Protein AF-A0A1M3E500-F1 (afdb_monomer_lite)

Foldseek 3Di:
DLVVQLVVVLVPDDPDPVRDDPVVDPVNVVSSVVSVVVVVVVVVVVVCVLLVALPDPSHDLVSLQVLCVVLVHDNPVVDDSVLSNVLSVLSVPDDPPPDPPPDQVSLVVNCVSNPFQKHKFAPPPCPPPCVDFDWDQDPVRDTDTDDDPVLPVQWDWDDDPNWIWIDRNQDWTWGWDQDPNDIDIDTPDDDDPCSSCVVVLPDPDDPPDDDDPDDDDPDDDDDAFDDDPPDPDDPPDRDGTDQQAKAQADLDSVVSSPDDCDDCLSNQEMEMAHPDPPHAGEDALVCSSVSSVSCNSSGDNSHMYRHSYDHD

Radius of gyration: 32.82 Å; chains: 1; bounding box: 86×45×105 Å

Secondary structure (DSSP, 8-state):
-HHHHHHHHHHHS-SSGGG---TTSHHHHHHHHHHHHHHHHHHHHHHHHHHH-TTSTT--HHHHHHHHHHTT----TTS-HHHHHHHHHHHHTS-SSS-S---HHHHHHHHHHTT---EEEE-----------EEEE-TT--EEEES-HHHHTTEEEEEETTEEEEEESSSPEEEEEEETTEEEEEE-----HHHHSTTTTS----TT----SS----S----S----TT----TT---------EESS-SSHHHHTT----GGGGGGEEEEESSSTTPPEEE-GGGHHHHHHHHHHHS-TT-EEEE-EEE-

Sequence (312 aa):
MLSIIRKLTKQLLPKGRAFWQPEGGVLDRLNKALSLSEERALKGALSTFDSAFPDNANFTTEDADMWEKRLGMINGAGVALVNRMAAIRLKYNYPVTDAPRQYYKSLEQQLRAVGFNVRVYPNKFDVPVVTSIEFSFNDDMELVITGDEEEMAFYEFSMDGGDIVVKYLPGAKLKFVIENGSVFAYSLGTKTPNEWLAPINTTMHSPTTRHSNVLQHSTFQYLGAYHSLTLRHRPLLRHGARFNNYVANHIERSRDGDLAINGDMWKSTFYIAGDHMPEFAIIPQQREAEFRQMILRLKPVNTIGILFVNYQ

pLDDT: mean 74.58, std 20.34, range [33.31, 97.06]

Structure (mmCIF, N/CA/C/O backbone):
data_AF-A0A1M3E500-F1
#
_entry.id   AF-A0A1M3E500-F1
#
loop_
_atom_site.group_PDB
_atom_site.id
_atom_site.type_symbol
_atom_site.label_atom_id
_atom_site.label_alt_id
_atom_site.label_comp_id
_atom_site.label_asym_id
_atom_site.label_entity_id
_atom_site.label_seq_id
_atom_site.pdbx_PDB_ins_code
_atom_site.Cartn_x
_atom_site.Cartn_y
_atom_site.Cartn_z
_atom_site.occupancy
_atom_site.B_iso_or_equiv
_atom_site.auth_seq_id
_atom_site.auth_comp_id
_atom_site.auth_asym_id
_atom_site.auth_atom_id
_atom_site.pdbx_PDB_model_num
ATOM 1 N N . MET A 1 1 ? -22.121 -9.565 29.418 1.00 89.62 1 MET A N 1
ATOM 2 C CA . MET A 1 1 ? -20.975 -8.861 30.033 1.00 89.62 1 MET A CA 1
ATOM 3 C C . MET A 1 1 ? -21.378 -8.212 31.356 1.00 89.62 1 MET A C 1
ATOM 5 O O . MET A 1 1 ? -20.776 -8.546 32.367 1.00 89.62 1 MET A O 1
ATOM 9 N N . LEU A 1 2 ? -22.469 -7.433 31.400 1.00 92.50 2 LEU A N 1
ATOM 10 C CA . LEU A 1 2 ? -23.052 -6.891 32.642 1.00 92.50 2 LEU A CA 1
ATOM 11 C C . LEU A 1 2 ? -23.192 -7.894 33.808 1.00 92.50 2 LEU A C 1
ATOM 13 O O . LEU A 1 2 ? -22.881 -7.567 34.951 1.00 92.50 2 LEU A O 1
ATOM 17 N N . SER A 1 3 ? -23.655 -9.121 33.541 1.00 93.62 3 SER A N 1
ATOM 18 C CA . SER A 1 3 ? -23.809 -10.169 34.565 1.00 93.62 3 SER A CA 1
ATOM 19 C C . SER A 1 3 ? -22.479 -10.600 35.192 1.00 93.62 3 SER A C 1
ATOM 21 O O . SER A 1 3 ? -22.435 -10.886 36.386 1.00 93.62 3 SER A O 1
ATOM 23 N N . ILE A 1 4 ? -21.397 -10.606 34.407 1.00 95.25 4 ILE A N 1
ATOM 24 C CA . ILE A 1 4 ? -20.043 -10.942 34.863 1.00 95.25 4 ILE A CA 1
ATOM 25 C C . ILE A 1 4 ? -19.508 -9.819 35.748 1.00 95.25 4 ILE A C 1
ATOM 27 O O . ILE A 1 4 ? -19.064 -10.101 36.856 1.00 95.25 4 ILE A O 1
ATOM 31 N N . ILE A 1 5 ? -19.633 -8.560 35.306 1.00 94.06 5 ILE A N 1
ATOM 32 C CA . ILE A 1 5 ? -19.227 -7.381 36.088 1.00 94.06 5 ILE A CA 1
ATOM 33 C C . ILE A 1 5 ? -19.947 -7.389 37.437 1.00 94.06 5 ILE A C 1
ATOM 35 O O . ILE A 1 5 ? -19.297 -7.411 38.475 1.00 94.06 5 ILE A O 1
ATOM 39 N N . ARG A 1 6 ? -21.282 -7.524 37.445 1.00 94.69 6 ARG A N 1
ATOM 40 C CA . ARG A 1 6 ? -22.059 -7.596 38.696 1.00 94.69 6 ARG A CA 1
ATOM 41 C C . ARG A 1 6 ? -21.614 -8.743 39.604 1.00 94.69 6 ARG A C 1
ATOM 43 O O . ARG A 1 6 ? -21.580 -8.570 40.821 1.00 94.69 6 ARG A O 1
ATOM 50 N N . LYS A 1 7 ? -21.299 -9.915 39.040 1.00 95.25 7 LYS A N 1
ATOM 51 C CA . LYS A 1 7 ? -20.819 -11.071 39.811 1.00 95.25 7 LYS A CA 1
ATOM 52 C C . LYS A 1 7 ? -19.460 -10.781 40.450 1.00 95.25 7 LYS A C 1
ATOM 54 O O . LYS A 1 7 ? -19.303 -11.049 41.637 1.00 95.25 7 LYS A O 1
ATOM 59 N N . LEU A 1 8 ? -18.524 -10.199 39.702 1.00 95.25 8 LEU A N 1
ATOM 60 C CA . LEU A 1 8 ? -17.204 -9.808 40.202 1.00 95.25 8 LEU A CA 1
ATOM 61 C C . LEU A 1 8 ? -17.310 -8.717 41.272 1.00 95.25 8 LEU A C 1
ATOM 63 O O . LEU A 1 8 ? -16.742 -8.874 42.347 1.00 95.25 8 LEU A O 1
ATOM 67 N N . THR A 1 9 ? -18.112 -7.670 41.050 1.00 94.44 9 THR A N 1
ATOM 68 C CA . THR A 1 9 ? -18.349 -6.621 42.054 1.00 94.44 9 THR A CA 1
ATOM 69 C C . THR A 1 9 ? -18.888 -7.216 43.356 1.00 94.44 9 THR A C 1
ATOM 71 O O . THR A 1 9 ? -18.408 -6.874 44.431 1.00 94.44 9 THR A O 1
ATOM 74 N N . LYS A 1 10 ? -19.840 -8.160 43.284 1.00 92.19 10 LYS A N 1
ATOM 75 C CA . LYS A 1 10 ? -20.356 -8.863 44.473 1.00 92.19 10 LYS A CA 1
ATOM 76 C C . LYS A 1 10 ? -19.302 -9.737 45.158 1.00 92.19 10 LYS A C 1
ATOM 78 O O . LYS A 1 10 ? -19.339 -9.861 46.376 1.00 92.19 10 LYS A O 1
ATOM 83 N N . GLN A 1 11 ? -18.386 -10.345 44.404 1.00 94.56 11 GLN A N 1
ATOM 84 C CA . GLN A 1 11 ? -17.292 -11.155 44.956 1.00 94.56 11 GLN A CA 1
ATOM 85 C C . GLN A 1 11 ? -16.214 -10.311 45.648 1.00 94.56 11 GLN A C 1
ATOM 87 O O . GLN A 1 11 ? -15.600 -10.791 46.597 1.00 94.56 11 GLN A O 1
ATOM 92 N N . LEU A 1 12 ? -15.993 -9.079 45.183 1.00 94.75 12 LEU A N 1
ATOM 93 C CA . LEU A 1 12 ? -14.994 -8.156 45.729 1.00 94.75 12 LEU A CA 1
ATOM 94 C C . LEU A 1 12 ? -15.484 -7.396 46.969 1.00 94.75 12 LEU A C 1
ATOM 96 O O . LEU A 1 12 ? -14.669 -6.860 47.720 1.00 94.75 12 LEU A O 1
ATOM 100 N N . LEU A 1 13 ? -16.798 -7.343 47.206 1.00 94.06 13 LEU A N 1
ATOM 101 C CA . LEU A 1 13 ? -17.344 -6.721 48.408 1.00 94.06 13 LEU A CA 1
ATOM 102 C C . LEU A 1 13 ? -17.075 -7.580 49.660 1.00 94.06 13 LEU A C 1
ATOM 104 O O . LEU A 1 13 ? -17.242 -8.803 49.623 1.00 94.06 13 LEU A O 1
ATOM 108 N N . PRO A 1 14 ? -16.719 -6.965 50.804 1.00 95.31 14 PRO A N 1
ATOM 109 C CA . PRO A 1 14 ? -16.581 -7.688 52.064 1.00 95.31 14 PRO A CA 1
ATOM 110 C C . PRO A 1 14 ? -17.899 -8.348 52.496 1.00 95.31 14 PRO A C 1
ATOM 112 O O . PRO A 1 14 ? -18.982 -7.831 52.244 1.00 95.31 14 PRO A O 1
ATOM 115 N N . LYS A 1 15 ? -17.832 -9.456 53.242 1.00 91.81 15 LYS A N 1
ATOM 116 C CA . LYS A 1 15 ? -19.023 -10.200 53.712 1.00 91.81 15 LYS A CA 1
ATOM 117 C C . LYS A 1 15 ? -19.670 -9.636 54.994 1.00 91.81 15 LYS A C 1
ATOM 119 O O . LYS A 1 15 ? -20.408 -10.340 55.676 1.00 91.81 15 LYS A O 1
ATOM 124 N N . GLY A 1 16 ? -19.377 -8.387 55.360 1.00 93.31 16 GLY A N 1
ATOM 125 C CA . GLY A 1 16 ? -19.882 -7.757 56.588 1.00 93.31 16 GLY A CA 1
ATOM 126 C C . GLY A 1 16 ? -21.311 -7.215 56.460 1.00 93.31 16 GLY A C 1
ATOM 127 O O . GLY A 1 16 ? -21.772 -6.919 55.362 1.00 93.31 16 GLY A O 1
ATOM 128 N N . ARG A 1 17 ? -21.999 -6.998 57.594 1.00 88.44 17 ARG A N 1
ATOM 129 C CA . ARG A 1 17 ? -23.375 -6.449 57.638 1.00 88.44 17 ARG A CA 1
ATOM 130 C C . ARG A 1 17 ? -23.515 -5.111 56.899 1.00 88.44 17 ARG A C 1
ATOM 132 O O . ARG A 1 17 ? -24.534 -4.879 56.262 1.00 88.44 17 ARG A O 1
ATOM 139 N N . ALA A 1 18 ? -22.483 -4.266 56.946 1.00 88.56 18 ALA A N 1
ATOM 140 C CA . ALA A 1 18 ? -22.437 -2.982 56.239 1.00 88.56 18 ALA A CA 1
ATOM 141 C C . ALA A 1 18 ? -22.426 -3.116 54.702 1.00 88.56 18 ALA A C 1
ATOM 143 O O . ALA A 1 18 ? -22.774 -2.174 54.000 1.00 88.56 18 ALA A O 1
ATOM 144 N N . PHE A 1 19 ? -22.058 -4.289 54.186 1.00 92.50 19 PHE A N 1
ATOM 145 C CA . PHE A 1 19 ? -21.986 -4.604 52.758 1.00 92.50 19 PHE A CA 1
ATOM 146 C C . PHE A 1 19 ? -23.047 -5.633 52.348 1.00 92.50 19 PHE A C 1
ATOM 148 O O . PHE A 1 19 ? -23.017 -6.157 51.234 1.00 92.50 19 PHE A O 1
ATOM 155 N N . TRP A 1 20 ? -23.997 -5.935 53.242 1.00 92.31 20 TRP A N 1
ATOM 156 C CA . TRP A 1 20 ? -25.118 -6.799 52.913 1.00 92.31 20 TRP A CA 1
ATOM 157 C C . TRP A 1 20 ? -26.002 -6.115 51.874 1.00 92.31 20 TRP A C 1
ATOM 159 O O . TRP A 1 20 ? -26.443 -4.978 52.040 1.00 92.31 20 TRP A O 1
ATOM 169 N N . GLN A 1 21 ? -26.241 -6.823 50.778 1.00 93.81 21 GLN A N 1
ATOM 170 C CA . GLN A 1 21 ? -26.812 -6.249 49.574 1.00 93.81 21 GLN A CA 1
ATOM 171 C C . GLN A 1 21 ? -28.042 -7.064 49.155 1.00 93.81 21 GLN A C 1
ATOM 173 O O . GLN A 1 21 ? -27.938 -7.918 48.270 1.00 93.81 21 GLN A O 1
ATOM 178 N N . PRO A 1 22 ? -29.200 -6.862 49.816 1.00 94.06 22 PRO A N 1
ATOM 179 C CA . PRO A 1 22 ? -30.425 -7.548 49.434 1.00 94.06 22 PRO A CA 1
ATOM 180 C C . PRO A 1 22 ? -30.796 -7.179 47.996 1.00 94.06 22 PRO A C 1
ATOM 182 O O . PRO A 1 22 ? -30.606 -6.037 47.563 1.00 94.06 22 PRO A O 1
ATOM 185 N N . GLU A 1 23 ? -31.311 -8.151 47.249 1.00 95.00 23 GLU A N 1
ATOM 186 C CA . GLU A 1 23 ? -31.712 -7.950 45.859 1.00 95.00 23 GLU A CA 1
ATOM 187 C C . GLU A 1 23 ? -32.798 -6.866 45.767 1.00 95.00 23 GLU A C 1
ATOM 189 O O . GLU A 1 23 ? -33.756 -6.862 46.537 1.00 95.00 23 GLU A O 1
ATOM 194 N N . GLY A 1 24 ? -32.603 -5.878 44.888 1.00 95.31 24 GLY A N 1
ATOM 195 C CA . GLY A 1 24 ? -33.485 -4.706 44.793 1.00 95.31 24 GLY A CA 1
ATOM 196 C C . GLY A 1 24 ? -33.270 -3.621 45.864 1.00 95.31 24 GLY A C 1
ATOM 197 O O . GLY A 1 24 ? -33.838 -2.528 45.757 1.00 95.31 24 GLY A O 1
ATOM 198 N N . GLY A 1 25 ? -32.408 -3.857 46.860 1.00 95.88 25 GLY A N 1
ATOM 199 C CA . GLY A 1 25 ? -32.017 -2.862 47.861 1.00 95.88 25 GLY A CA 1
ATOM 200 C C . GLY A 1 25 ? -31.325 -1.633 47.257 1.00 95.88 25 GLY A C 1
ATOM 201 O O . GLY A 1 25 ? -30.913 -1.631 46.096 1.00 95.88 25 GLY A O 1
ATOM 202 N N . VAL A 1 26 ? -31.177 -0.557 48.041 1.00 95.62 26 VAL A N 1
ATOM 203 C CA . VAL A 1 26 ? -30.524 0.692 47.583 1.00 95.62 26 VAL A CA 1
ATOM 204 C C . VAL A 1 26 ? -29.103 0.422 47.087 1.00 95.62 26 VAL A C 1
ATOM 206 O O . VAL A 1 26 ? -28.737 0.852 45.995 1.00 95.62 26 VAL A O 1
ATOM 209 N N . LEU A 1 27 ? -28.331 -0.359 47.846 1.00 92.94 27 LEU A N 1
ATOM 210 C CA . LEU A 1 27 ? -26.962 -0.698 47.482 1.00 92.94 27 LEU A CA 1
ATOM 211 C C . LEU A 1 27 ? -26.908 -1.602 46.231 1.00 92.94 27 LEU A C 1
ATOM 213 O O . LEU A 1 27 ? -26.033 -1.396 45.397 1.00 92.94 27 LEU A O 1
ATOM 217 N N . ASP A 1 28 ? -27.822 -2.572 46.044 1.00 94.56 28 ASP A N 1
ATOM 218 C CA . ASP A 1 28 ? -27.884 -3.397 44.808 1.00 94.56 28 ASP A CA 1
ATOM 219 C C . ASP A 1 28 ? -28.233 -2.543 43.583 1.00 94.56 28 ASP A C 1
ATOM 221 O O . ASP A 1 28 ? -27.625 -2.702 42.525 1.00 94.56 28 ASP A O 1
ATOM 225 N N . ARG A 1 29 ? -29.159 -1.584 43.732 1.00 96.25 29 ARG A N 1
ATOM 226 C CA . ARG A 1 29 ? -29.503 -0.621 42.675 1.00 96.25 29 ARG A CA 1
ATOM 227 C C . ARG A 1 29 ? -28.322 0.278 42.309 1.00 96.25 29 ARG A C 1
ATOM 229 O O . ARG A 1 29 ? -28.081 0.468 41.117 1.00 96.25 29 ARG A O 1
ATOM 236 N N . LEU A 1 30 ? -27.565 0.768 43.295 1.00 94.88 30 LEU A N 1
ATOM 237 C CA . LEU A 1 30 ? -26.341 1.540 43.060 1.00 94.88 30 LEU A CA 1
ATOM 238 C C . LEU A 1 30 ? -25.305 0.714 42.289 1.00 94.88 30 LEU A C 1
ATOM 240 O O . LEU A 1 30 ? -24.855 1.147 41.232 1.00 94.88 30 LEU A O 1
ATOM 244 N N . ASN A 1 31 ? -24.990 -0.501 42.746 1.00 94.94 31 ASN A N 1
ATOM 245 C CA . ASN A 1 31 ? -24.044 -1.364 42.033 1.00 94.94 31 ASN A CA 1
ATOM 246 C C . ASN A 1 31 ? -24.536 -1.721 40.631 1.00 94.94 31 ASN A C 1
ATOM 248 O O . ASN A 1 31 ? -23.741 -1.752 39.701 1.00 94.94 31 ASN A O 1
ATOM 252 N N . LYS A 1 32 ? -25.841 -1.944 40.441 1.00 95.75 32 LYS A N 1
ATOM 253 C CA . LYS A 1 32 ? -26.412 -2.174 39.109 1.00 95.75 32 LYS A CA 1
ATOM 254 C C . LYS A 1 32 ? -26.194 -0.969 38.186 1.00 95.75 32 LYS A C 1
ATOM 256 O O . LYS A 1 32 ? -25.858 -1.171 37.022 1.00 95.75 32 LYS A O 1
ATOM 261 N N . ALA A 1 33 ? -26.378 0.253 38.685 1.00 97.06 33 ALA A N 1
ATOM 262 C CA . ALA A 1 33 ? -26.132 1.473 37.918 1.00 97.06 33 ALA A CA 1
ATOM 263 C C . ALA A 1 33 ? -24.640 1.657 37.592 1.00 97.06 33 ALA A C 1
ATOM 265 O O . ALA A 1 33 ? -24.304 1.952 36.446 1.00 97.06 33 ALA A O 1
ATOM 266 N N . LEU A 1 34 ? -23.751 1.408 38.561 1.00 95.94 34 LEU A N 1
ATOM 267 C CA . LEU A 1 34 ? -22.299 1.455 38.359 1.00 95.94 34 LEU A CA 1
ATOM 268 C C . LEU A 1 34 ? -21.840 0.415 37.332 1.00 95.94 34 LEU A C 1
ATOM 270 O O . LEU A 1 34 ? -21.194 0.784 36.358 1.00 95.94 34 LEU A O 1
ATOM 274 N N . SER A 1 35 ? -22.270 -0.845 37.454 1.00 95.94 35 SER A N 1
ATOM 275 C CA . SER A 1 35 ? -21.937 -1.891 36.479 1.00 95.94 35 SER A CA 1
ATOM 276 C C . SER A 1 35 ? -22.454 -1.577 35.071 1.00 95.94 35 SER A C 1
ATOM 278 O O . SER A 1 35 ? -21.817 -1.946 34.088 1.00 95.94 35 SER A O 1
ATOM 280 N N . LEU A 1 36 ? -23.602 -0.899 34.943 1.00 95.81 36 LEU A N 1
ATOM 281 C CA . LEU A 1 36 ? -24.106 -0.441 33.644 1.00 95.81 36 LEU A CA 1
ATOM 282 C C . LEU A 1 36 ? -23.225 0.672 33.058 1.00 95.81 36 LEU A C 1
ATOM 284 O O . LEU A 1 36 ? -22.967 0.679 31.856 1.00 95.81 36 LEU A O 1
ATOM 288 N N . SER A 1 37 ? -22.771 1.607 33.896 1.00 96.75 37 SER A N 1
ATOM 289 C CA . SER A 1 37 ? -21.830 2.658 33.497 1.00 96.75 37 SER A CA 1
ATOM 290 C C . SER A 1 37 ? -20.492 2.065 33.044 1.00 96.75 37 SER A C 1
ATOM 292 O O . SER A 1 37 ? -19.997 2.411 31.974 1.00 96.75 37 SER A O 1
ATOM 294 N N . GLU A 1 38 ? -19.953 1.106 33.799 1.00 95.88 38 GLU A N 1
ATOM 295 C CA . GLU A 1 38 ? -18.727 0.375 33.460 1.00 95.88 38 GLU A CA 1
ATOM 296 C C . GLU A 1 38 ? -18.870 -0.412 32.155 1.00 95.88 38 GLU A C 1
ATOM 298 O O . GLU A 1 38 ? -17.980 -0.363 31.314 1.00 95.88 38 GLU A O 1
ATOM 303 N N . GLU A 1 39 ? -20.003 -1.088 31.929 1.00 95.62 39 GLU A N 1
ATOM 304 C CA . GLU A 1 39 ? -20.247 -1.789 30.665 1.00 95.62 39 GLU A CA 1
ATOM 305 C C . GLU A 1 39 ? -20.260 -0.820 29.473 1.00 95.62 39 GLU A C 1
ATOM 307 O O . GLU A 1 39 ? -19.724 -1.145 28.414 1.00 95.62 39 GLU A O 1
ATOM 312 N N . ARG A 1 40 ? -20.844 0.376 29.628 1.00 95.06 40 ARG A N 1
ATOM 313 C CA . ARG A 1 40 ? -20.822 1.410 28.580 1.00 95.06 40 ARG A CA 1
ATOM 314 C C . ARG A 1 40 ? -19.406 1.916 28.324 1.00 95.06 40 ARG A C 1
ATOM 316 O O . ARG A 1 40 ? -19.013 2.005 27.165 1.00 95.06 40 ARG A O 1
ATOM 323 N N . ALA A 1 41 ? -18.649 2.207 29.382 1.00 94.94 41 ALA A N 1
ATOM 324 C CA . ALA A 1 41 ? -17.261 2.647 29.271 1.00 94.94 41 ALA A CA 1
ATOM 325 C C . ALA A 1 41 ? -16.392 1.583 28.584 1.00 94.94 41 ALA A C 1
ATOM 327 O O . ALA A 1 41 ? -15.662 1.896 27.648 1.00 94.94 41 ALA A O 1
ATOM 328 N N . LEU A 1 42 ? -16.541 0.315 28.977 1.00 93.56 42 LEU A N 1
ATOM 329 C CA . LEU A 1 42 ? -15.833 -0.810 28.373 1.00 93.56 42 LEU A CA 1
ATOM 330 C C . LEU A 1 42 ? -16.202 -0.989 26.897 1.00 93.56 42 LEU A C 1
ATOM 332 O O . LEU A 1 42 ? -15.312 -1.154 26.074 1.00 93.56 42 LEU A O 1
ATOM 336 N N . LYS A 1 43 ? -17.490 -0.918 26.539 1.00 92.12 43 LYS A N 1
ATOM 337 C CA . LYS A 1 43 ? -17.927 -0.985 25.133 1.00 92.12 43 LYS A CA 1
ATOM 338 C C . LYS A 1 43 ? -17.371 0.171 24.301 1.00 92.12 43 LYS A C 1
ATOM 340 O O . LYS A 1 43 ? -16.955 -0.055 23.172 1.00 92.12 43 LYS A O 1
ATOM 345 N N . GLY A 1 44 ? -17.333 1.383 24.855 1.00 93.25 44 GLY A N 1
ATOM 346 C CA . GLY A 1 44 ? -16.725 2.538 24.189 1.00 93.25 44 GLY A CA 1
ATOM 347 C C . GLY A 1 44 ? -15.217 2.369 23.989 1.00 93.25 44 GLY A C 1
ATOM 348 O O . GLY A 1 44 ? -14.706 2.637 22.903 1.00 93.25 44 GLY A O 1
ATOM 349 N N . ALA A 1 45 ? -14.515 1.858 25.004 1.00 93.00 45 ALA A N 1
ATOM 350 C CA . ALA A 1 45 ? -13.094 1.546 24.907 1.00 93.00 45 ALA A CA 1
ATOM 351 C C . ALA A 1 45 ? -12.835 0.453 23.861 1.00 93.00 45 ALA A C 1
ATOM 353 O O . ALA A 1 45 ? -11.983 0.643 23.002 1.00 93.00 45 ALA A O 1
ATOM 354 N N . LEU A 1 46 ? -13.604 -0.642 23.879 1.00 91.19 46 LEU A N 1
ATOM 355 C CA . LEU A 1 46 ? -13.495 -1.723 22.895 1.00 91.19 46 LEU A CA 1
ATOM 356 C C . LEU A 1 46 ? -13.751 -1.218 21.475 1.00 91.19 46 LEU A C 1
ATOM 358 O O . LEU A 1 46 ? -12.937 -1.471 20.607 1.00 91.19 46 LEU A O 1
ATOM 362 N N . SER A 1 47 ? -14.797 -0.419 21.249 1.00 89.88 47 SER A N 1
ATOM 363 C CA . SER A 1 47 ? -15.058 0.182 19.933 1.00 89.88 47 SER A CA 1
ATOM 364 C C . SER A 1 47 ? -13.921 1.098 19.464 1.00 89.88 47 SER A C 1
ATOM 366 O O . SER A 1 47 ? -13.598 1.130 18.278 1.00 89.88 47 SER A O 1
ATOM 368 N N . THR A 1 48 ? -13.288 1.824 20.390 1.00 91.12 48 THR A N 1
ATOM 369 C CA . THR A 1 48 ? -12.102 2.634 20.082 1.00 91.12 48 THR A CA 1
ATOM 370 C C . THR A 1 48 ? -10.908 1.747 19.728 1.00 91.12 48 THR A C 1
ATOM 372 O O . THR A 1 48 ? -10.202 2.045 18.774 1.00 91.12 48 THR A O 1
ATOM 375 N N . PHE A 1 49 ? -10.678 0.652 20.459 1.00 91.44 49 PHE A N 1
ATOM 376 C CA . PHE A 1 49 ? -9.603 -0.296 20.152 1.00 91.44 49 PHE A CA 1
ATOM 377 C C . PHE A 1 49 ? -9.834 -1.021 18.822 1.00 91.44 49 PHE A C 1
ATOM 379 O O . PHE A 1 49 ? -8.914 -1.105 18.014 1.00 91.44 49 PHE A O 1
ATOM 386 N N . ASP A 1 50 ? -11.062 -1.471 18.574 1.00 92.75 50 ASP A N 1
ATOM 387 C CA . ASP A 1 50 ? -11.442 -2.210 17.373 1.00 92.75 50 ASP A CA 1
ATOM 388 C C . ASP A 1 50 ? -11.273 -1.349 16.109 1.00 92.75 50 ASP A C 1
ATOM 390 O O . ASP A 1 50 ? -10.790 -1.841 15.093 1.00 92.75 50 ASP A O 1
ATOM 394 N N . SER A 1 51 ? -11.570 -0.047 16.189 1.00 92.12 51 SER A N 1
ATOM 395 C CA . SER A 1 51 ? -11.349 0.916 15.094 1.00 92.12 51 SER A CA 1
ATOM 396 C C . SER A 1 51 ? -9.905 1.436 15.001 1.00 92.12 51 SER A C 1
ATOM 398 O O . SER A 1 51 ? -9.477 1.940 13.954 1.00 92.12 51 SER A O 1
ATOM 400 N N . ALA A 1 52 ? -9.121 1.329 16.080 1.00 91.44 52 ALA A N 1
ATOM 401 C CA . ALA A 1 52 ? -7.758 1.852 16.132 1.00 91.44 52 ALA A CA 1
ATOM 402 C C . ALA A 1 52 ? -6.766 1.042 15.296 1.00 91.44 52 ALA A C 1
ATOM 404 O O . ALA A 1 52 ? -5.807 1.625 14.803 1.00 91.44 52 ALA A O 1
ATOM 405 N N . PHE A 1 53 ? -6.960 -0.263 15.112 1.00 91.62 53 PHE A N 1
ATOM 406 C CA . PHE A 1 53 ? -6.025 -1.071 14.332 1.00 91.62 53 PHE A CA 1
ATOM 407 C C . PHE A 1 53 ? -6.755 -1.998 13.359 1.00 91.62 53 PHE A C 1
ATOM 409 O O . PHE A 1 53 ? -7.738 -2.632 13.731 1.00 91.62 53 PHE A O 1
ATOM 416 N N . PRO A 1 54 ? -6.271 -2.128 12.109 1.00 93.00 54 PRO A N 1
ATOM 417 C CA . PRO A 1 54 ? -6.857 -3.019 11.111 1.00 93.00 54 PRO A CA 1
ATOM 418 C C . PRO A 1 54 ? -6.462 -4.481 11.364 1.00 93.00 54 PRO A C 1
ATOM 420 O O . PRO A 1 54 ? -5.993 -5.156 10.447 1.00 93.00 54 PRO A O 1
ATOM 423 N N . ASP A 1 55 ? -6.556 -4.980 12.595 1.00 93.00 55 ASP A N 1
ATOM 424 C CA . ASP A 1 55 ? -6.053 -6.294 13.025 1.00 93.00 55 ASP A CA 1
ATOM 425 C C . ASP A 1 55 ? -7.077 -7.226 13.672 1.00 93.00 55 ASP A C 1
ATOM 427 O O . ASP A 1 55 ? -6.770 -8.388 13.935 1.00 93.00 55 ASP A O 1
ATOM 431 N N . ASN A 1 56 ? -8.311 -6.762 13.821 1.00 93.75 56 ASN A N 1
ATOM 432 C CA . ASN A 1 56 ? -9.387 -7.490 14.470 1.00 93.75 56 ASN A CA 1
ATOM 433 C C . ASN A 1 56 ? -10.586 -7.688 13.526 1.00 93.75 56 ASN A C 1
ATOM 435 O O . ASN A 1 56 ? -10.713 -7.034 12.492 1.00 93.75 56 ASN A O 1
ATOM 439 N N . ALA A 1 57 ? -11.468 -8.624 13.882 1.00 95.38 57 ALA A N 1
ATOM 440 C CA . ALA A 1 57 ? -12.656 -8.955 13.093 1.00 95.38 57 ALA A CA 1
ATOM 441 C C . ALA A 1 57 ? -13.775 -7.900 13.185 1.00 95.38 57 ALA A C 1
ATOM 443 O O . ALA A 1 57 ? -14.714 -7.951 12.394 1.00 95.38 57 ALA A O 1
ATOM 444 N N . ASN A 1 58 ? -13.686 -6.973 14.143 1.00 95.38 58 ASN A N 1
ATOM 445 C CA . ASN A 1 58 ? -14.654 -5.895 14.335 1.00 95.38 58 ASN A CA 1
ATOM 446 C C . ASN A 1 58 ? -14.294 -4.635 13.530 1.00 95.38 58 ASN A C 1
ATOM 448 O O . ASN A 1 58 ? -15.080 -3.692 13.522 1.00 95.38 58 ASN A O 1
ATOM 452 N N . PHE A 1 59 ? -13.142 -4.619 12.852 1.00 96.38 59 PHE A N 1
ATOM 453 C CA . PHE A 1 59 ? -12.726 -3.527 11.981 1.00 96.38 59 PHE A CA 1
ATOM 454 C C . PHE A 1 59 ? -13.697 -3.412 10.803 1.00 96.38 59 PHE A C 1
ATOM 456 O O . PHE A 1 59 ? -13.927 -4.390 10.091 1.00 96.38 59 PHE A O 1
ATOM 463 N N . THR A 1 60 ? -14.281 -2.235 10.604 1.00 96.81 60 THR A N 1
ATOM 464 C CA . THR A 1 60 ? -15.342 -2.011 9.611 1.00 96.81 60 THR A CA 1
ATOM 465 C C . THR A 1 60 ? -14.827 -1.338 8.336 1.00 96.81 60 THR A C 1
ATOM 467 O O . THR A 1 60 ? -13.676 -0.904 8.237 1.00 96.81 60 THR A O 1
ATOM 470 N N . THR A 1 61 ? -15.688 -1.238 7.321 1.00 96.38 61 THR A N 1
ATOM 471 C CA . THR A 1 61 ? -15.408 -0.468 6.100 1.00 96.38 61 THR A CA 1
ATOM 472 C C . THR A 1 61 ? -15.249 1.026 6.369 1.00 96.38 61 THR A C 1
ATOM 474 O O . THR A 1 61 ? -14.421 1.674 5.735 1.00 96.38 61 THR A O 1
ATOM 477 N N . GLU A 1 62 ? -15.988 1.556 7.338 1.00 95.94 62 GLU A N 1
ATOM 478 C CA . GLU A 1 62 ? -15.945 2.945 7.782 1.00 95.94 62 GLU A CA 1
ATOM 479 C C . GLU A 1 62 ? -14.621 3.250 8.495 1.00 95.94 62 GLU A C 1
ATOM 481 O O . GLU A 1 62 ? -14.012 4.298 8.268 1.00 95.94 62 GLU A O 1
ATOM 486 N N . ASP A 1 63 ? -14.127 2.308 9.305 1.00 96.44 63 ASP A N 1
ATOM 487 C CA . ASP A 1 63 ? -12.803 2.413 9.924 1.00 96.44 63 ASP A CA 1
ATOM 488 C C . ASP A 1 63 ? -11.704 2.442 8.856 1.00 96.44 63 ASP A C 1
ATOM 490 O O . ASP A 1 63 ? -10.796 3.278 8.915 1.00 96.44 63 ASP A O 1
ATOM 494 N N . ALA A 1 64 ? -11.814 1.585 7.835 1.00 95.12 64 ALA A N 1
ATOM 495 C CA . ALA A 1 64 ? -10.899 1.580 6.698 1.00 95.12 64 ALA A CA 1
ATOM 496 C C . ALA A 1 64 ? -10.901 2.928 5.951 1.00 95.12 64 ALA A C 1
ATOM 498 O O . ALA A 1 64 ? -9.826 3.462 5.676 1.00 95.12 64 ALA A O 1
ATOM 499 N N . ASP A 1 65 ? -12.074 3.521 5.696 1.00 94.19 65 ASP A N 1
ATOM 500 C CA . ASP A 1 65 ? -12.200 4.839 5.053 1.00 94.19 65 ASP A CA 1
ATOM 501 C C . ASP A 1 65 ? -11.483 5.935 5.865 1.00 94.19 65 ASP A C 1
ATOM 503 O O . ASP A 1 65 ? -10.759 6.776 5.314 1.00 94.19 65 ASP A O 1
ATOM 507 N N . MET A 1 66 ? -11.654 5.929 7.193 1.00 93.50 66 MET A N 1
ATOM 508 C CA . MET A 1 66 ? -10.994 6.883 8.090 1.00 93.50 66 MET A CA 1
ATOM 509 C C . MET A 1 66 ? -9.471 6.727 8.075 1.00 93.50 66 MET A C 1
ATOM 511 O O . MET A 1 66 ? -8.745 7.728 8.027 1.00 93.50 66 MET A O 1
ATOM 515 N N . TRP A 1 67 ? -8.979 5.487 8.094 1.00 92.25 67 TRP A N 1
ATOM 516 C CA . TRP A 1 67 ? -7.551 5.181 8.035 1.00 92.25 67 TRP A CA 1
ATOM 517 C C . TRP A 1 67 ? -6.926 5.560 6.700 1.00 92.25 67 TRP A C 1
ATOM 519 O O . TRP A 1 67 ? -5.876 6.203 6.677 1.00 92.25 67 TRP A O 1
ATOM 529 N N . GLU A 1 68 ? -7.582 5.235 5.591 1.00 87.88 68 GLU A N 1
ATOM 530 C CA . GLU A 1 68 ? -7.116 5.607 4.259 1.00 87.88 68 GLU A CA 1
ATOM 531 C C . GLU A 1 68 ? -7.019 7.129 4.122 1.00 87.88 68 GLU A C 1
ATOM 533 O O . GLU A 1 68 ? -6.005 7.644 3.647 1.00 87.88 68 GLU A O 1
ATOM 538 N N . LYS A 1 69 ? -8.005 7.872 4.641 1.00 85.56 69 LYS A N 1
ATOM 539 C CA . LYS A 1 69 ? -7.947 9.338 4.697 1.00 85.56 69 LYS A CA 1
ATOM 540 C C . LYS A 1 69 ? -6.784 9.837 5.561 1.00 85.56 69 LYS A C 1
ATOM 542 O O . LYS A 1 69 ? -6.066 10.741 5.136 1.00 85.56 69 LYS A O 1
ATOM 547 N N . ARG A 1 70 ? -6.577 9.258 6.750 1.00 83.44 70 ARG A N 1
ATOM 548 C CA . ARG A 1 70 ? -5.497 9.640 7.683 1.00 83.44 70 ARG A CA 1
ATOM 549 C C . ARG A 1 70 ? -4.104 9.374 7.106 1.00 83.44 70 ARG A C 1
ATOM 551 O O . ARG A 1 70 ? -3.202 10.177 7.320 1.00 83.44 70 ARG A O 1
ATOM 558 N N . LEU A 1 71 ? -3.933 8.278 6.369 1.00 81.56 71 LEU A N 1
ATOM 559 C CA . LEU A 1 71 ? -2.658 7.870 5.768 1.00 81.56 71 LEU A CA 1
ATOM 560 C C . LEU A 1 71 ? -2.436 8.428 4.352 1.00 81.56 71 LEU A C 1
ATOM 562 O O . LEU A 1 71 ? -1.411 8.136 3.731 1.00 81.56 71 LEU A O 1
ATOM 566 N N . GLY A 1 72 ? -3.388 9.199 3.816 1.00 78.56 72 GLY A N 1
ATOM 567 C CA . GLY A 1 72 ? -3.323 9.706 2.445 1.00 78.56 72 GLY A CA 1
ATOM 568 C C . GLY A 1 72 ? -3.370 8.596 1.386 1.00 78.56 72 GLY A C 1
ATOM 569 O O . GLY A 1 72 ? -2.767 8.731 0.319 1.00 78.56 72 GLY A O 1
ATOM 570 N N . MET A 1 73 ? -4.066 7.491 1.658 1.00 79.31 73 MET A N 1
ATOM 571 C CA . MET A 1 73 ? -4.331 6.387 0.724 1.00 79.31 73 MET A CA 1
ATOM 572 C C . MET A 1 73 ? -5.587 6.657 -0.120 1.00 79.31 73 MET A C 1
ATOM 574 O O . MET A 1 73 ? -6.375 7.559 0.185 1.00 79.31 73 MET A O 1
ATOM 578 N N . ILE A 1 74 ? -5.703 6.005 -1.285 1.00 77.94 74 ILE A N 1
ATOM 579 C CA . ILE A 1 74 ? -6.903 6.133 -2.133 1.00 77.94 74 ILE A CA 1
ATOM 580 C C . ILE A 1 74 ? -8.051 5.474 -1.375 1.00 77.94 74 ILE A C 1
ATOM 582 O O . ILE A 1 74 ? -7.819 4.466 -0.714 1.00 77.94 74 ILE A O 1
ATOM 586 N N . ASN A 1 75 ? -9.257 6.041 -1.470 1.00 85.38 75 ASN A N 1
ATOM 587 C CA . ASN A 1 75 ? -10.433 5.370 -0.936 1.00 85.38 75 ASN A CA 1
ATOM 588 C C . ASN A 1 75 ? -10.611 4.037 -1.681 1.00 85.38 75 ASN A C 1
ATOM 590 O O . ASN A 1 75 ? -10.873 4.034 -2.883 1.00 85.38 75 ASN A O 1
ATOM 594 N N . GLY A 1 76 ? -10.456 2.928 -0.963 1.00 81.06 76 GLY A N 1
ATOM 595 C CA . GLY A 1 76 ? -10.599 1.570 -1.476 1.00 81.06 76 GLY A CA 1
ATOM 596 C C . GLY A 1 76 ? -12.050 1.130 -1.682 1.00 81.06 76 GLY A C 1
ATOM 597 O O . GLY A 1 76 ? -12.327 -0.064 -1.589 1.00 81.06 76 GLY A O 1
ATOM 598 N N . ALA A 1 77 ? -12.993 2.049 -1.911 1.00 88.81 77 ALA A N 1
ATOM 599 C CA . ALA A 1 77 ? -14.397 1.735 -2.158 1.00 88.81 77 ALA A CA 1
ATOM 600 C C . ALA A 1 77 ? -14.530 0.702 -3.293 1.00 88.81 77 ALA A C 1
ATOM 602 O O . ALA A 1 77 ? -14.086 0.928 -4.416 1.00 88.81 77 ALA A O 1
ATOM 603 N N . GLY A 1 78 ? -15.130 -0.451 -2.986 1.00 85.75 78 GLY A N 1
ATOM 604 C CA . GLY A 1 78 ? -15.254 -1.587 -3.910 1.00 85.75 78 GLY A CA 1
ATOM 605 C C . GLY A 1 78 ? -14.162 -2.657 -3.781 1.00 85.75 78 GLY A C 1
ATOM 606 O O . GLY A 1 78 ? -14.311 -3.742 -4.338 1.00 85.75 78 GLY A O 1
ATOM 607 N N . VAL A 1 79 ? -13.100 -2.412 -3.009 1.00 85.62 79 VAL A N 1
ATOM 608 C CA . VAL A 1 79 ? -12.091 -3.420 -2.654 1.00 85.62 79 VAL A CA 1
ATOM 609 C C . VAL A 1 79 ? -12.543 -4.185 -1.407 1.00 85.62 79 VAL A C 1
ATOM 611 O O . VAL A 1 79 ? -13.059 -3.601 -0.453 1.00 85.62 79 VAL A O 1
ATOM 614 N N . ALA A 1 80 ? -12.329 -5.505 -1.390 1.00 92.88 80 ALA A N 1
ATOM 615 C CA . ALA A 1 80 ? -12.627 -6.338 -0.227 1.00 92.88 80 ALA A CA 1
ATOM 616 C C . ALA A 1 80 ? -11.903 -5.826 1.034 1.00 92.88 80 ALA A C 1
ATOM 618 O O . ALA A 1 80 ? -10.705 -5.537 0.997 1.00 92.88 80 ALA A O 1
ATOM 619 N N . LEU A 1 81 ? -12.617 -5.768 2.163 1.00 94.06 81 LEU A N 1
ATOM 620 C CA . LEU A 1 81 ? -12.126 -5.205 3.427 1.00 94.06 81 LEU A CA 1
ATOM 621 C C . LEU A 1 81 ? -10.785 -5.805 3.882 1.00 94.06 81 LEU A C 1
ATOM 623 O O . LEU A 1 81 ? -9.898 -5.070 4.303 1.00 94.06 81 LEU A O 1
ATOM 627 N N . VAL A 1 82 ? -10.592 -7.116 3.712 1.00 93.69 82 VAL A N 1
ATOM 628 C CA . VAL A 1 82 ? -9.334 -7.809 4.048 1.00 93.69 82 VAL A CA 1
ATOM 629 C C . VAL A 1 82 ? -8.132 -7.223 3.295 1.00 93.69 82 VAL A C 1
ATOM 631 O O . VAL A 1 82 ? -7.074 -7.011 3.888 1.00 93.69 82 VAL A O 1
ATOM 634 N N . ASN A 1 83 ? -8.291 -6.899 2.010 1.00 85.38 83 ASN A N 1
ATOM 635 C CA . ASN A 1 83 ? -7.217 -6.310 1.205 1.00 85.38 83 ASN A CA 1
ATOM 636 C C . ASN A 1 83 ? -6.941 -4.861 1.629 1.00 85.38 83 ASN A C 1
ATOM 638 O O . ASN A 1 83 ? -5.785 -4.440 1.681 1.00 85.38 83 ASN A O 1
ATOM 642 N N . ARG A 1 84 ? -7.991 -4.115 1.996 1.00 91.19 84 ARG A N 1
ATOM 643 C CA . ARG A 1 84 ? -7.864 -2.751 2.533 1.00 91.19 84 ARG A CA 1
ATOM 644 C C . ARG A 1 84 ? -7.102 -2.750 3.859 1.00 91.19 84 ARG A C 1
ATOM 646 O O . ARG A 1 84 ? -6.143 -2.000 4.013 1.00 91.19 84 ARG A O 1
ATOM 653 N N . MET A 1 85 ? -7.448 -3.658 4.775 1.00 93.06 85 MET A N 1
ATOM 654 C CA . MET A 1 85 ? -6.735 -3.853 6.044 1.00 93.06 85 MET A CA 1
ATOM 655 C C . MET A 1 85 ? -5.249 -4.157 5.818 1.00 93.06 85 MET A C 1
ATOM 657 O O . MET A 1 85 ? -4.394 -3.548 6.461 1.00 93.06 85 MET A O 1
ATOM 661 N N . ALA A 1 86 ? -4.923 -5.051 4.878 1.00 86.69 86 ALA A N 1
ATOM 662 C CA . ALA A 1 86 ? -3.538 -5.373 4.535 1.00 86.69 86 ALA A CA 1
ATOM 663 C C . ALA A 1 86 ? -2.771 -4.150 3.999 1.00 86.69 86 ALA A C 1
ATOM 665 O O . ALA A 1 86 ? -1.649 -3.887 4.434 1.00 86.69 86 ALA A O 1
ATOM 666 N N . ALA A 1 87 ? -3.388 -3.365 3.112 1.00 80.50 87 ALA A N 1
ATOM 667 C CA . ALA A 1 87 ? -2.788 -2.146 2.577 1.00 80.50 87 ALA A CA 1
ATOM 668 C C . ALA A 1 87 ? -2.543 -1.087 3.671 1.00 80.50 87 ALA A C 1
ATOM 670 O O . ALA A 1 87 ? -1.461 -0.496 3.719 1.00 80.50 87 ALA A O 1
ATOM 671 N N . ILE A 1 88 ? -3.503 -0.885 4.586 1.00 86.88 88 ILE A N 1
ATOM 672 C CA . ILE A 1 88 ? -3.364 0.034 5.729 1.00 86.88 88 ILE A CA 1
ATOM 673 C C . ILE A 1 88 ? -2.208 -0.413 6.629 1.00 86.88 88 ILE A C 1
ATOM 675 O O . ILE A 1 88 ? -1.370 0.414 6.985 1.00 86.88 88 ILE A O 1
ATOM 679 N N . ARG A 1 89 ? -2.099 -1.712 6.951 1.00 87.81 89 ARG A N 1
ATOM 680 C CA . ARG A 1 89 ? -0.976 -2.238 7.753 1.00 87.81 89 ARG A CA 1
ATOM 681 C C . ARG A 1 89 ? 0.372 -1.993 7.088 1.00 87.81 89 ARG A C 1
ATOM 683 O O . ARG A 1 89 ? 1.300 -1.559 7.761 1.00 87.81 89 ARG A O 1
ATOM 690 N N . LEU A 1 90 ? 0.487 -2.243 5.783 1.00 81.50 90 LEU A N 1
ATOM 691 C CA . LEU A 1 90 ? 1.725 -1.992 5.037 1.00 81.50 90 LEU A CA 1
ATOM 692 C C . LEU A 1 90 ? 2.128 -0.516 5.087 1.00 81.50 90 LEU A C 1
ATOM 694 O O . LEU A 1 90 ? 3.304 -0.205 5.264 1.00 81.50 90 LEU A O 1
ATOM 698 N N . LYS A 1 91 ? 1.155 0.392 4.962 1.00 81.31 91 LYS A N 1
ATOM 699 C CA . LYS A 1 91 ? 1.398 1.835 5.010 1.00 81.31 91 LYS A CA 1
ATOM 700 C C . LYS A 1 91 ? 1.744 2.324 6.417 1.00 81.31 91 LYS A C 1
ATOM 702 O O . LYS A 1 91 ? 2.633 3.157 6.553 1.00 81.31 91 LYS A O 1
ATOM 707 N N . TYR A 1 92 ? 1.066 1.805 7.440 1.00 82.31 92 TYR A N 1
ATOM 708 C CA . TYR A 1 92 ? 1.321 2.130 8.844 1.00 82.31 92 TYR A CA 1
ATOM 709 C C . TYR A 1 92 ? 2.694 1.631 9.315 1.00 82.31 92 TYR A C 1
ATOM 711 O O . TYR A 1 92 ? 3.412 2.359 9.991 1.00 82.31 92 TYR A O 1
ATOM 719 N N . ASN A 1 93 ? 3.087 0.421 8.906 1.00 75.31 93 ASN A N 1
ATOM 720 C CA . ASN A 1 93 ? 4.379 -0.184 9.250 1.00 75.31 93 ASN A CA 1
ATOM 721 C C . ASN A 1 93 ? 5.553 0.352 8.412 1.00 75.31 93 ASN A C 1
ATOM 723 O O . ASN A 1 93 ? 6.678 -0.123 8.563 1.00 75.31 93 ASN A O 1
ATOM 727 N N . TYR A 1 94 ? 5.314 1.297 7.500 1.00 66.56 94 TYR A N 1
ATOM 728 C CA . TYR A 1 94 ? 6.364 1.833 6.644 1.00 66.56 94 TYR A CA 1
ATOM 729 C C . TYR A 1 94 ? 7.357 2.675 7.481 1.00 66.56 94 TYR A C 1
ATOM 731 O O . TYR A 1 94 ? 6.918 3.573 8.204 1.00 66.56 94 TYR A O 1
ATOM 739 N N . PRO A 1 95 ? 8.679 2.413 7.418 1.00 59.62 95 PRO A N 1
ATOM 740 C CA . PRO A 1 95 ? 9.643 2.985 8.355 1.00 59.62 95 PRO A CA 1
ATOM 741 C C . PRO A 1 95 ? 9.773 4.505 8.205 1.00 59.62 95 PRO A C 1
ATOM 743 O O . PRO A 1 95 ? 9.887 5.037 7.101 1.00 59.62 95 PRO A O 1
ATOM 746 N N . VAL A 1 96 ? 9.798 5.193 9.349 1.00 54.06 96 VAL A N 1
ATOM 747 C CA . VAL A 1 96 ? 10.029 6.645 9.461 1.00 54.06 96 VAL A CA 1
ATOM 748 C C . VAL A 1 96 ? 11.529 6.970 9.567 1.00 54.06 96 VAL A C 1
ATOM 750 O O . VAL A 1 96 ? 11.929 8.102 9.312 1.00 54.06 96 VAL A O 1
ATOM 753 N N . THR A 1 97 ? 12.372 5.995 9.929 1.00 52.75 97 THR A N 1
ATOM 754 C CA . THR A 1 97 ? 13.756 6.241 10.379 1.00 52.75 97 THR A CA 1
ATOM 755 C C . THR A 1 97 ? 14.864 5.796 9.425 1.00 52.75 97 THR A C 1
ATOM 757 O O . THR A 1 97 ? 15.971 6.312 9.548 1.00 52.75 97 THR A O 1
ATOM 760 N N . ASP A 1 98 ? 14.597 4.917 8.456 1.00 52.38 98 ASP A N 1
ATOM 761 C CA . ASP A 1 98 ? 15.593 4.560 7.439 1.00 52.38 98 ASP A CA 1
ATOM 762 C C . ASP A 1 98 ? 15.462 5.487 6.227 1.00 52.38 98 ASP A C 1
ATOM 764 O O . ASP A 1 98 ? 14.365 5.721 5.714 1.00 52.38 98 ASP A O 1
ATOM 768 N N . ALA A 1 99 ? 16.592 6.049 5.788 1.00 46.09 99 ALA A N 1
ATOM 769 C CA . ALA A 1 99 ? 16.663 7.029 4.707 1.00 46.09 99 ALA A CA 1
ATOM 770 C C . ALA A 1 99 ? 15.834 6.595 3.472 1.00 46.09 99 ALA A C 1
ATOM 772 O O . ALA A 1 99 ? 15.842 5.419 3.102 1.00 46.09 99 ALA A O 1
ATOM 773 N N . PRO A 1 100 ? 15.134 7.531 2.799 1.00 47.94 100 PRO A N 1
ATOM 774 C CA . PRO A 1 100 ? 13.929 7.280 2.006 1.00 47.94 100 PRO A CA 1
ATOM 775 C C . PRO A 1 100 ? 14.238 6.710 0.617 1.00 47.94 100 PRO A C 1
ATOM 777 O O . PRO A 1 100 ? 13.921 7.305 -0.412 1.00 47.94 100 PRO A O 1
ATOM 780 N N . ARG A 1 101 ? 14.857 5.537 0.552 1.00 50.84 101 ARG A N 1
ATOM 781 C CA . ARG A 1 101 ? 14.874 4.726 -0.661 1.00 50.84 101 ARG A CA 1
ATOM 782 C C . ARG A 1 101 ? 13.810 3.665 -0.477 1.00 50.84 101 ARG A C 1
ATOM 784 O O . ARG A 1 101 ? 14.084 2.586 0.035 1.00 50.84 101 ARG A O 1
ATOM 791 N N . GLN A 1 102 ? 12.579 3.997 -0.867 1.00 61.75 102 GLN A N 1
ATOM 792 C CA . GLN A 1 102 ? 11.553 2.980 -1.070 1.00 61.75 102 GLN A CA 1
ATOM 793 C C . GLN A 1 102 ? 12.156 1.890 -1.948 1.00 61.75 102 GLN A C 1
ATOM 795 O O . GLN A 1 102 ? 12.491 2.123 -3.110 1.00 61.75 102 GLN A O 1
ATOM 800 N N . TYR A 1 103 ? 12.346 0.707 -1.370 1.00 79.50 103 TYR A N 1
ATOM 801 C CA . TYR A 1 103 ? 12.755 -0.444 -2.145 1.00 79.50 103 TYR A CA 1
ATOM 802 C C . TYR A 1 103 ? 11.649 -0.723 -3.163 1.00 79.50 103 TYR A C 1
ATOM 804 O O . TYR A 1 103 ? 10.480 -0.841 -2.796 1.00 79.50 103 TYR A O 1
ATOM 812 N N . TYR A 1 104 ? 12.003 -0.797 -4.445 1.00 86.56 104 TYR A N 1
ATOM 813 C CA . TYR A 1 104 ? 11.046 -0.887 -5.553 1.00 86.56 104 TYR A CA 1
ATOM 814 C C . TYR A 1 104 ? 10.053 -2.057 -5.404 1.00 86.56 104 TYR A C 1
ATOM 816 O O . TYR A 1 104 ? 8.907 -1.948 -5.835 1.00 86.56 104 TYR A O 1
ATOM 824 N N . LYS A 1 105 ? 10.441 -3.145 -4.717 1.00 87.75 105 LYS A N 1
ATOM 825 C CA . LYS A 1 105 ? 9.532 -4.268 -4.434 1.00 87.75 105 LYS A CA 1
ATOM 826 C C . LYS A 1 105 ? 8.379 -3.893 -3.505 1.00 87.75 105 LYS A C 1
ATOM 828 O O . LYS A 1 105 ? 7.341 -4.534 -3.564 1.00 87.75 105 LYS A O 1
ATOM 833 N N . SER A 1 106 ? 8.519 -2.860 -2.674 1.00 86.88 106 SER A N 1
ATOM 834 C CA . SER A 1 106 ? 7.402 -2.354 -1.869 1.00 86.88 106 SER A CA 1
ATOM 835 C C . SER A 1 106 ? 6.325 -1.724 -2.755 1.00 86.88 106 SER A C 1
ATOM 837 O O . SER A 1 106 ? 5.140 -1.980 -2.548 1.00 86.88 106 SER A O 1
ATOM 839 N N . LEU A 1 107 ? 6.728 -0.958 -3.778 1.00 90.00 107 LEU A N 1
ATOM 840 C CA . LEU A 1 107 ? 5.805 -0.434 -4.786 1.00 90.00 107 LEU A CA 1
ATOM 841 C C . LEU A 1 107 ? 5.128 -1.587 -5.540 1.00 90.00 107 LEU A C 1
ATOM 843 O O . LEU A 1 107 ? 3.908 -1.586 -5.683 1.00 90.00 107 LEU A O 1
ATOM 847 N N . GLU A 1 108 ? 5.897 -2.597 -5.955 1.00 93.94 108 GLU A N 1
ATOM 848 C CA . GLU A 1 108 ? 5.362 -3.792 -6.621 1.00 93.94 108 GLU A CA 1
ATOM 849 C C . GLU A 1 108 ? 4.326 -4.526 -5.761 1.00 93.94 108 GLU A C 1
ATOM 851 O O . GLU A 1 108 ? 3.215 -4.787 -6.218 1.00 93.94 108 GLU A O 1
ATOM 856 N N . GLN A 1 109 ? 4.667 -4.828 -4.506 1.00 90.81 109 GLN A N 1
ATOM 857 C CA . GLN A 1 109 ? 3.788 -5.540 -3.578 1.00 90.81 109 GLN A CA 1
ATOM 858 C C . GLN A 1 109 ? 2.470 -4.797 -3.371 1.00 90.81 109 GLN A C 1
ATOM 860 O O . GLN A 1 109 ? 1.411 -5.419 -3.366 1.00 90.81 109 GLN A O 1
ATOM 865 N N . GLN A 1 110 ? 2.517 -3.471 -3.240 1.00 87.12 110 GLN A N 1
ATOM 866 C CA . GLN A 1 110 ? 1.316 -2.662 -3.052 1.00 87.12 110 GLN A CA 1
ATOM 867 C C . GLN A 1 110 ? 0.453 -2.592 -4.317 1.00 87.12 110 GLN A C 1
ATOM 869 O O . GLN A 1 110 ? -0.768 -2.680 -4.219 1.00 87.12 110 GLN A O 1
ATOM 874 N N . LEU A 1 111 ? 1.056 -2.498 -5.507 1.00 91.94 111 LEU A N 1
ATOM 875 C CA . LEU A 1 111 ? 0.309 -2.562 -6.769 1.00 91.94 111 LEU A CA 1
ATOM 876 C C . LEU A 1 111 ? -0.359 -3.936 -6.950 1.00 91.94 111 LEU A C 1
ATOM 878 O O . LEU A 1 111 ? -1.542 -4.011 -7.290 1.00 91.94 111 LEU A O 1
ATOM 882 N N . ARG A 1 112 ? 0.355 -5.023 -6.635 1.00 93.19 112 ARG A N 1
ATOM 883 C CA . ARG A 1 112 ? -0.171 -6.395 -6.699 1.00 93.19 112 ARG A CA 1
ATOM 884 C C . ARG A 1 112 ? -1.258 -6.670 -5.663 1.00 93.19 112 ARG A C 1
ATOM 886 O O . ARG A 1 112 ? -2.245 -7.322 -5.994 1.00 93.19 112 ARG A O 1
ATOM 893 N N . ALA A 1 113 ? -1.143 -6.123 -4.453 1.00 85.81 113 ALA A N 1
ATOM 894 C CA . ALA A 1 113 ? -2.172 -6.240 -3.416 1.00 85.81 113 ALA A CA 1
ATOM 895 C C . ALA A 1 113 ? -3.518 -5.612 -3.832 1.00 85.81 113 ALA A C 1
ATOM 897 O O . ALA A 1 113 ? -4.575 -6.070 -3.404 1.00 85.81 113 ALA A O 1
ATOM 898 N N . VAL A 1 114 ? -3.485 -4.600 -4.706 1.00 86.38 114 VAL A N 1
ATOM 899 C CA . VAL A 1 114 ? -4.671 -3.941 -5.291 1.00 86.38 114 VAL A CA 1
ATOM 900 C C . VAL A 1 114 ? -5.141 -4.643 -6.586 1.00 86.38 114 VAL A C 1
ATOM 902 O O . VAL A 1 114 ? -6.098 -4.227 -7.245 1.00 86.38 114 VAL A O 1
ATOM 905 N N . GLY A 1 115 ? -4.505 -5.759 -6.953 1.00 89.81 115 GLY A N 1
ATOM 906 C CA . GLY A 1 115 ? -4.893 -6.607 -8.080 1.00 89.81 115 GLY A CA 1
ATOM 907 C C . GLY A 1 115 ? -4.309 -6.188 -9.429 1.00 89.81 115 GLY A C 1
ATOM 908 O O . GLY A 1 115 ? -4.824 -6.612 -10.460 1.00 89.81 115 GLY A O 1
ATOM 909 N N . PHE A 1 116 ? -3.264 -5.356 -9.458 1.00 94.94 116 PHE A N 1
ATOM 910 C CA . PHE A 1 116 ? -2.526 -5.080 -10.692 1.00 94.94 116 PHE A CA 1
ATOM 911 C C . PHE A 1 116 ? -1.440 -6.140 -10.896 1.00 94.94 116 PHE A C 1
ATOM 913 O O . PHE A 1 116 ? -0.524 -6.249 -10.081 1.00 94.94 116 PHE A O 1
ATOM 920 N N . ASN A 1 117 ? -1.510 -6.913 -11.984 1.00 95.81 117 ASN A N 1
ATOM 921 C CA . ASN A 1 117 ? -0.449 -7.864 -12.320 1.00 95.81 117 ASN A CA 1
ATOM 922 C C . ASN A 1 117 ? 0.715 -7.149 -13.021 1.00 95.81 117 ASN A C 1
ATOM 924 O O . ASN A 1 117 ? 0.803 -7.131 -14.246 1.00 95.81 117 ASN A O 1
ATOM 928 N N . VAL A 1 118 ? 1.570 -6.513 -12.225 1.00 96.50 118 VAL A N 1
ATOM 929 C CA . VAL A 1 118 ? 2.745 -5.769 -12.689 1.00 96.50 118 VAL A CA 1
ATOM 930 C C . VAL A 1 118 ? 3.974 -6.158 -11.883 1.00 96.50 118 VAL A C 1
ATOM 932 O O . VAL A 1 118 ? 3.856 -6.569 -10.724 1.00 96.50 118 VAL A O 1
ATOM 935 N N . ARG A 1 119 ? 5.154 -5.953 -12.466 1.00 96.38 119 ARG A N 1
ATOM 936 C CA . ARG A 1 119 ? 6.425 -5.937 -11.739 1.00 96.38 119 ARG A CA 1
ATOM 937 C C . ARG A 1 119 ? 7.086 -4.577 -11.819 1.00 96.38 119 ARG A C 1
ATOM 939 O O . ARG A 1 119 ? 6.903 -3.842 -12.791 1.00 96.38 119 ARG A O 1
ATOM 946 N N . VAL A 1 120 ? 7.851 -4.244 -10.783 1.00 95.25 120 VAL A N 1
ATOM 947 C CA . VAL A 1 120 ? 8.625 -3.002 -10.737 1.00 95.25 120 VAL A CA 1
ATOM 948 C C . VAL A 1 120 ? 10.095 -3.358 -10.871 1.00 95.25 120 VAL A C 1
ATOM 950 O O . VAL A 1 120 ? 10.609 -4.191 -10.132 1.00 95.25 120 VAL A O 1
ATOM 953 N N . TYR A 1 121 ? 10.785 -2.703 -11.793 1.00 93.00 121 TYR A N 1
ATOM 954 C CA . TYR A 1 121 ? 12.209 -2.887 -12.019 1.00 93.00 121 TYR A CA 1
ATOM 955 C C . TYR A 1 121 ? 12.935 -1.605 -11.617 1.00 93.00 121 TYR A C 1
ATOM 957 O O . TYR A 1 121 ? 12.566 -0.517 -12.078 1.00 93.00 121 TYR A O 1
ATOM 965 N N . PRO A 1 122 ? 13.959 -1.690 -10.753 1.00 90.75 122 PRO A N 1
ATOM 966 C CA . PRO A 1 122 ? 14.796 -0.541 -10.464 1.00 90.75 122 PRO A CA 1
ATOM 967 C C . PRO A 1 122 ? 15.539 -0.159 -11.737 1.00 90.75 122 PRO A C 1
ATOM 969 O O . PRO A 1 122 ? 15.938 -1.032 -12.512 1.00 90.75 122 PRO A O 1
ATOM 972 N N . ASN A 1 123 ? 15.784 1.132 -11.935 1.00 85.94 123 ASN A N 1
ATOM 973 C CA . ASN A 1 123 ? 16.717 1.510 -12.973 1.00 85.94 123 ASN A CA 1
ATOM 974 C C . ASN A 1 123 ? 18.151 1.280 -12.493 1.00 85.94 123 ASN A C 1
ATOM 976 O O . ASN A 1 123 ? 18.757 2.130 -11.843 1.00 85.94 123 ASN A O 1
ATOM 980 N N . LYS A 1 124 ? 18.662 0.081 -12.769 1.00 78.94 124 LYS A N 1
ATOM 981 C CA . LYS A 1 124 ? 20.071 -0.242 -12.585 1.00 78.94 124 LYS A CA 1
ATOM 982 C C . LYS A 1 124 ? 20.828 0.321 -13.787 1.00 78.94 124 LYS A C 1
ATOM 984 O O . LYS A 1 124 ? 20.908 -0.317 -14.827 1.00 78.94 124 LYS A O 1
ATOM 989 N N . PHE A 1 125 ? 21.362 1.533 -13.629 1.00 60.44 125 PHE A N 1
ATOM 990 C CA . PHE A 1 125 ? 22.389 2.082 -14.529 1.00 60.44 125 PHE A CA 1
ATOM 991 C C . PHE A 1 125 ? 23.763 1.484 -14.302 1.00 60.44 125 PHE A C 1
ATOM 993 O O . PHE A 1 125 ? 24.721 1.927 -14.937 1.00 60.44 125 PHE A O 1
ATOM 1000 N N . ASP A 1 126 ? 23.860 0.486 -13.433 1.00 53.09 126 ASP A N 1
ATOM 1001 C CA . ASP A 1 126 ? 25.016 -0.379 -13.391 1.00 53.09 126 ASP A CA 1
ATOM 1002 C C . ASP A 1 126 ? 24.971 -1.198 -14.684 1.00 53.09 126 ASP A C 1
ATOM 1004 O O . ASP A 1 126 ? 24.555 -2.352 -14.719 1.00 53.09 126 ASP A O 1
ATOM 1008 N N . VAL A 1 127 ? 25.369 -0.559 -15.790 1.00 53.12 127 VAL A N 1
ATOM 1009 C CA . VAL A 1 127 ? 26.163 -1.257 -16.786 1.00 53.12 127 VAL A CA 1
ATOM 1010 C C . VAL A 1 127 ? 27.260 -1.867 -15.927 1.00 53.12 127 VAL A C 1
ATOM 1012 O O . VAL A 1 127 ? 27.976 -1.071 -15.307 1.00 53.12 127 VAL A O 1
ATOM 1015 N N . PRO A 1 128 ? 27.324 -3.200 -15.756 1.00 51.62 128 PRO A N 1
ATOM 1016 C CA . PRO A 1 128 ? 28.437 -3.797 -15.050 1.00 51.62 128 PRO A CA 1
ATOM 1017 C C . PRO A 1 128 ? 29.672 -3.177 -15.682 1.00 51.62 128 PRO A C 1
ATOM 1019 O O . PRO A 1 128 ? 29.910 -3.303 -16.889 1.00 51.62 128 PRO A O 1
ATOM 1022 N N . VAL A 1 129 ? 30.374 -2.357 -14.901 1.00 49.97 129 VAL A N 1
ATOM 1023 C CA . VAL A 1 129 ? 31.688 -1.903 -15.304 1.00 49.97 129 VAL A CA 1
ATOM 1024 C C . VAL A 1 129 ? 32.482 -3.168 -15.152 1.00 49.97 129 VAL A C 1
ATOM 1026 O O . VAL A 1 129 ? 32.894 -3.516 -14.053 1.00 49.97 129 VAL A O 1
ATOM 1029 N N . VAL A 1 130 ? 32.579 -3.904 -16.248 1.00 53.12 130 VAL A N 1
ATOM 1030 C CA . VAL A 1 130 ? 33.489 -5.019 -16.368 1.00 53.12 130 VAL A CA 1
ATOM 1031 C C . VAL A 1 130 ? 34.864 -4.433 -16.093 1.00 53.12 130 VAL A C 1
ATOM 1033 O O . VAL A 1 130 ? 35.453 -3.769 -16.947 1.00 53.12 130 VAL A O 1
ATOM 1036 N N . THR A 1 131 ? 35.321 -4.566 -14.854 1.00 52.12 131 THR A N 1
ATOM 1037 C CA . THR A 1 131 ? 36.602 -4.021 -14.410 1.00 52.12 131 THR A CA 1
ATOM 1038 C C . THR A 1 131 ? 37.743 -4.815 -15.033 1.00 52.12 131 THR A C 1
ATOM 1040 O O . THR A 1 131 ? 38.783 -4.236 -15.340 1.00 52.12 131 THR A O 1
ATOM 1043 N N . SER A 1 132 ? 37.511 -6.099 -15.315 1.00 52.81 132 SER A N 1
ATOM 1044 C CA . SER A 1 132 ? 38.362 -6.960 -16.136 1.00 52.81 132 SER A CA 1
ATOM 1045 C C . SER A 1 132 ? 37.616 -8.248 -16.503 1.00 52.81 132 SER A C 1
ATOM 1047 O O . SER A 1 132 ? 37.067 -8.898 -15.620 1.00 52.81 132 SER A O 1
ATOM 1049 N N . ILE A 1 133 ? 37.626 -8.643 -17.781 1.00 58.59 133 ILE A N 1
ATOM 1050 C CA . ILE A 1 133 ? 37.414 -10.049 -18.170 1.00 58.59 133 ILE A CA 1
ATOM 1051 C C . ILE A 1 133 ? 38.807 -10.631 -18.335 1.00 58.59 133 ILE A C 1
ATOM 1053 O O . ILE A 1 133 ? 39.575 -10.139 -19.165 1.00 58.59 133 ILE A O 1
ATOM 1057 N N . GLU A 1 134 ? 39.147 -11.633 -17.536 1.00 58.53 134 GLU A N 1
ATOM 1058 C CA . GLU A 1 134 ? 40.384 -12.379 -17.729 1.00 58.53 134 GLU A CA 1
ATOM 1059 C C . GLU A 1 134 ? 40.130 -13.496 -18.738 1.00 58.53 134 GLU A C 1
ATOM 1061 O O . GLU A 1 134 ? 39.215 -14.306 -18.589 1.00 58.53 134 GLU A O 1
ATOM 1066 N N . PHE A 1 135 ? 40.940 -13.508 -19.791 1.00 62.44 135 PHE A N 1
ATOM 1067 C CA . PHE A 1 135 ? 40.962 -14.573 -20.779 1.00 62.44 135 PHE A CA 1
ATOM 1068 C C . PHE A 1 135 ? 42.225 -15.383 -20.537 1.00 62.44 135 PHE A C 1
ATOM 1070 O O . PHE A 1 135 ? 43.327 -14.835 -20.593 1.00 62.44 135 PHE A O 1
ATOM 1077 N N . SER A 1 136 ? 42.071 -16.676 -20.279 1.00 60.47 136 SER A N 1
ATOM 1078 C CA . SER A 1 136 ? 43.198 -17.603 -20.249 1.00 60.47 136 SER A CA 1
ATOM 1079 C C . SER A 1 136 ? 42.970 -18.722 -21.252 1.00 60.47 136 SER A C 1
ATOM 1081 O O . SER A 1 136 ? 41.835 -19.118 -21.522 1.00 60.47 136 SER A O 1
ATOM 1083 N N . PHE A 1 137 ? 44.065 -19.193 -21.835 1.00 63.84 137 PHE A N 1
ATOM 1084 C CA . PHE A 1 137 ? 44.081 -20.439 -22.582 1.00 63.84 137 PHE A CA 1
ATOM 1085 C C . PHE A 1 137 ? 44.522 -21.536 -21.618 1.00 63.84 137 PHE A C 1
ATOM 1087 O O . PHE A 1 137 ? 45.510 -21.350 -20.903 1.00 63.84 137 PHE A O 1
ATOM 1094 N N . ASN A 1 138 ? 43.793 -22.650 -21.570 1.00 65.50 138 ASN A N 1
ATOM 1095 C CA . ASN A 1 138 ? 44.301 -23.846 -20.899 1.00 65.50 138 ASN A CA 1
ATOM 1096 C C . ASN A 1 138 ? 45.412 -24.503 -21.747 1.00 65.50 138 ASN A C 1
ATOM 1098 O O . ASN A 1 138 ? 45.716 -24.054 -22.857 1.00 65.50 138 ASN A O 1
ATOM 1102 N N . ASP A 1 139 ? 46.019 -25.572 -21.229 1.00 71.44 139 ASP A N 1
ATOM 1103 C CA . ASP A 1 139 ? 47.092 -26.307 -21.919 1.00 71.44 139 ASP A CA 1
ATOM 1104 C C . ASP A 1 139 ? 46.648 -26.892 -23.279 1.00 71.44 139 ASP A C 1
ATOM 1106 O O . ASP A 1 139 ? 47.485 -27.160 -24.141 1.00 71.44 139 ASP A O 1
ATOM 1110 N N . ASP A 1 140 ? 45.335 -27.008 -23.503 1.00 70.06 140 ASP A N 1
ATOM 1111 C CA . ASP A 1 140 ? 44.710 -27.488 -24.740 1.00 70.06 140 ASP A CA 1
ATOM 1112 C C . ASP A 1 140 ? 44.325 -26.350 -25.712 1.00 70.06 140 ASP A C 1
ATOM 1114 O O . ASP A 1 140 ? 43.696 -26.587 -26.744 1.00 70.06 140 ASP A O 1
ATOM 1118 N N . MET A 1 141 ? 44.722 -25.107 -25.414 1.00 59.91 141 MET A N 1
ATOM 1119 C CA . MET A 1 141 ? 44.347 -23.891 -26.151 1.00 59.91 141 MET A CA 1
ATOM 1120 C C . MET A 1 141 ? 42.838 -23.605 -26.205 1.00 59.91 141 MET A C 1
ATOM 1122 O O . MET A 1 141 ? 42.363 -22.893 -27.094 1.00 59.91 141 MET A O 1
ATOM 1126 N N . GLU A 1 142 ? 42.070 -24.090 -25.235 1.00 61.38 142 GLU A N 1
ATOM 1127 C CA . GLU A 1 142 ? 40.682 -23.681 -25.063 1.00 61.38 142 GLU A CA 1
ATOM 1128 C C . GLU A 1 142 ? 40.618 -22.354 -24.310 1.00 61.38 142 GLU A C 1
ATOM 1130 O O . GLU A 1 142 ? 41.282 -22.152 -23.290 1.00 61.38 142 GLU A O 1
ATOM 1135 N N . LEU A 1 143 ? 39.791 -21.442 -24.817 1.00 61.62 143 LEU A N 1
ATOM 1136 C CA . LEU A 1 143 ? 39.510 -20.183 -24.148 1.00 61.62 143 LEU A CA 1
ATOM 1137 C C . LEU A 1 143 ? 38.618 -20.442 -22.932 1.00 61.62 143 LEU A C 1
ATOM 1139 O O . LEU A 1 143 ? 37.442 -20.777 -23.083 1.00 61.62 143 LEU A O 1
ATOM 1143 N N . VAL A 1 144 ? 39.153 -20.221 -21.736 1.00 60.47 144 VAL A N 1
ATOM 1144 C CA . VAL A 1 144 ? 38.386 -20.267 -20.492 1.00 60.47 144 VAL A CA 1
ATOM 1145 C C . VAL A 1 144 ? 38.037 -18.842 -20.089 1.00 60.47 144 VAL A C 1
ATOM 1147 O O . VAL A 1 144 ? 38.912 -17.982 -19.961 1.00 60.47 144 VAL A O 1
ATOM 1150 N N . ILE A 1 145 ? 36.743 -18.595 -19.895 1.00 60.84 145 ILE A N 1
ATOM 1151 C CA . ILE A 1 145 ? 36.224 -17.302 -19.454 1.00 60.84 145 ILE A CA 1
ATOM 1152 C C . ILE A 1 145 ? 35.701 -17.475 -18.037 1.00 60.84 145 ILE A C 1
ATOM 1154 O O . ILE A 1 145 ? 34.718 -18.179 -17.812 1.00 60.84 145 ILE A O 1
ATOM 1158 N N . THR A 1 146 ? 36.374 -16.844 -17.085 1.00 54.81 146 THR A N 1
ATOM 1159 C CA . THR A 1 146 ? 35.995 -16.859 -15.672 1.00 54.81 146 THR A CA 1
ATOM 1160 C C . THR A 1 146 ? 35.368 -15.524 -15.295 1.00 54.81 146 THR A C 1
ATOM 1162 O O . THR A 1 146 ? 35.998 -14.477 -15.431 1.00 54.81 146 THR A O 1
ATOM 1165 N N . GLY A 1 147 ? 34.129 -15.567 -14.814 1.00 60.56 147 GLY A N 1
ATOM 1166 C CA . GLY A 1 147 ? 33.365 -14.420 -14.328 1.00 60.56 147 GLY A CA 1
ATOM 1167 C C . GLY A 1 147 ? 32.200 -14.895 -13.461 1.00 60.56 147 GLY A C 1
ATOM 1168 O O . GLY A 1 147 ? 31.951 -16.099 -13.380 1.00 60.56 147 GLY A O 1
ATOM 1169 N N . ASP A 1 148 ? 31.503 -13.970 -12.802 1.00 56.66 148 ASP A N 1
ATOM 1170 C CA . ASP A 1 148 ? 30.273 -14.300 -12.075 1.00 56.66 148 ASP A CA 1
ATOM 1171 C C . ASP A 1 148 ? 29.223 -14.839 -13.070 1.00 56.66 148 ASP A C 1
ATOM 1173 O O . ASP A 1 148 ? 29.012 -14.254 -14.139 1.00 56.66 148 ASP A O 1
ATOM 1177 N N . GLU A 1 149 ? 28.585 -15.971 -12.756 1.00 53.88 149 GLU A N 1
ATOM 1178 C CA . GLU A 1 149 ? 27.600 -16.619 -13.635 1.00 53.88 149 GLU A CA 1
ATOM 1179 C C . GLU A 1 149 ? 26.438 -15.672 -13.985 1.00 53.88 149 GLU A C 1
ATOM 1181 O O . GLU A 1 149 ? 25.928 -15.715 -15.109 1.00 53.88 149 GLU A O 1
ATOM 1186 N N . GLU A 1 150 ? 26.054 -14.770 -13.070 1.00 53.22 150 GLU A N 1
ATOM 1187 C CA . GLU A 1 150 ? 25.011 -13.768 -13.331 1.00 53.22 150 GLU A CA 1
ATOM 1188 C C . GLU A 1 150 ? 25.462 -12.680 -14.327 1.00 53.22 150 GLU A C 1
ATOM 1190 O O . GLU A 1 150 ? 24.631 -12.128 -15.051 1.00 53.22 150 GLU A O 1
ATOM 1195 N N . GLU A 1 151 ? 26.764 -12.391 -14.423 1.00 54.44 151 GLU A N 1
ATOM 1196 C CA . GLU A 1 151 ? 27.325 -11.415 -15.368 1.00 54.44 151 GLU A CA 1
ATOM 1197 C C . GLU A 1 151 ? 27.565 -12.024 -16.758 1.00 54.44 151 GLU A C 1
ATOM 1199 O O . GLU A 1 151 ? 27.389 -11.354 -17.779 1.00 54.44 151 GLU A O 1
ATOM 1204 N N . MET A 1 152 ? 27.903 -13.315 -16.817 1.00 51.22 152 MET A N 1
ATOM 1205 C CA . MET A 1 152 ? 28.194 -14.039 -18.060 1.00 51.22 152 MET A CA 1
ATOM 1206 C C . MET A 1 152 ? 26.955 -14.289 -18.935 1.00 51.22 152 MET A C 1
ATOM 1208 O O . MET A 1 152 ? 27.079 -14.419 -20.155 1.00 51.22 152 MET A O 1
ATOM 1212 N N . ALA A 1 153 ? 25.749 -14.266 -18.353 1.00 55.88 153 ALA A N 1
ATOM 1213 C CA . ALA A 1 153 ? 24.475 -14.419 -19.069 1.00 55.88 153 ALA A CA 1
ATOM 1214 C C . ALA A 1 153 ? 24.204 -13.320 -20.119 1.00 55.88 153 ALA A C 1
ATOM 1216 O O . ALA A 1 153 ? 23.296 -13.443 -20.944 1.00 55.88 153 ALA A O 1
ATOM 1217 N N . PHE A 1 154 ? 24.988 -12.242 -20.101 1.00 56.56 154 PHE A N 1
ATOM 1218 C CA . PHE A 1 154 ? 24.843 -11.107 -21.001 1.00 56.56 154 PHE A CA 1
ATOM 1219 C C . PHE A 1 154 ? 25.814 -11.125 -22.183 1.00 56.56 154 PHE A C 1
ATOM 1221 O O . PHE A 1 154 ? 25.925 -10.104 -22.851 1.00 56.56 154 PHE A O 1
ATOM 1228 N N . TYR A 1 155 ? 26.509 -12.224 -22.483 1.00 62.19 155 TYR A N 1
ATOM 1229 C CA . TYR A 1 155 ? 27.483 -12.259 -23.578 1.00 62.19 155 TYR A CA 1
ATOM 1230 C C . TYR A 1 155 ? 27.207 -13.396 -24.570 1.00 62.19 155 TYR A C 1
ATOM 1232 O O . TYR A 1 155 ? 27.025 -14.547 -24.190 1.00 62.19 155 TYR A O 1
ATOM 1240 N N . GLU A 1 156 ? 27.191 -13.074 -25.865 1.00 64.50 156 GLU A N 1
ATOM 1241 C CA . GLU A 1 156 ? 27.209 -14.050 -26.960 1.00 64.50 156 GLU A CA 1
ATOM 1242 C C . GLU A 1 156 ? 28.616 -14.082 -27.566 1.00 64.50 156 GLU A C 1
ATOM 1244 O O . GLU A 1 156 ? 29.131 -13.053 -28.014 1.00 64.50 156 GLU A O 1
ATOM 1249 N N . PHE A 1 157 ? 29.225 -15.266 -27.601 1.00 66.06 157 PHE A N 1
ATOM 1250 C CA . PHE A 1 157 ? 30.545 -15.500 -28.181 1.00 66.06 157 PHE A CA 1
ATOM 1251 C C . PHE A 1 157 ? 30.391 -16.111 -29.573 1.00 66.06 157 PHE A C 1
ATOM 1253 O O . PHE A 1 157 ? 29.632 -17.056 -29.771 1.00 66.06 157 PHE A O 1
ATOM 1260 N N . SER A 1 158 ? 31.112 -15.575 -30.551 1.00 71.38 158 SER A N 1
ATOM 1261 C CA . SER A 1 158 ? 31.146 -16.103 -31.918 1.00 71.38 158 SER A CA 1
ATOM 1262 C C . SER A 1 158 ? 32.538 -15.934 -32.517 1.00 71.38 158 SER A C 1
ATOM 1264 O O . SER A 1 158 ? 33.297 -15.080 -32.065 1.00 71.38 158 SER A O 1
ATOM 1266 N N . MET A 1 159 ? 32.877 -16.737 -33.524 1.00 64.50 159 MET A N 1
ATOM 1267 C CA . MET A 1 159 ? 34.105 -16.561 -34.301 1.00 64.50 159 MET A CA 1
ATOM 1268 C C . MET A 1 159 ? 33.779 -16.014 -35.690 1.00 64.50 159 MET A C 1
ATOM 1270 O O . MET A 1 159 ? 32.872 -16.522 -36.350 1.00 64.50 159 MET A O 1
ATOM 1274 N N . ASP A 1 160 ? 34.526 -15.003 -36.134 1.00 64.06 160 ASP A N 1
ATOM 1275 C CA . ASP A 1 160 ? 34.421 -14.431 -37.480 1.00 64.06 160 ASP A CA 1
ATOM 1276 C C . ASP A 1 160 ? 35.827 -14.173 -38.040 1.00 64.06 160 ASP A C 1
ATOM 1278 O O . ASP A 1 160 ? 36.583 -13.369 -37.505 1.00 64.06 160 ASP A O 1
ATOM 1282 N N . GLY A 1 161 ? 36.220 -14.908 -39.084 1.00 66.62 161 GLY A N 1
ATOM 1283 C CA . GLY A 1 161 ? 37.512 -14.710 -39.756 1.00 66.62 161 GLY A CA 1
ATOM 1284 C C . GLY A 1 161 ? 38.771 -14.983 -38.916 1.00 66.62 161 GLY A C 1
ATOM 1285 O O . GLY A 1 161 ? 39.837 -14.499 -39.280 1.00 66.62 161 GLY A O 1
ATOM 1286 N N . GLY A 1 162 ? 38.669 -15.749 -37.824 1.00 65.19 162 GLY A N 1
ATOM 1287 C CA . GLY A 1 162 ? 39.771 -15.989 -36.877 1.00 65.19 162 GLY A CA 1
ATOM 1288 C C . GLY A 1 162 ? 39.774 -15.047 -35.668 1.00 65.19 162 GLY A C 1
ATOM 1289 O O . GLY A 1 162 ? 40.535 -15.274 -34.730 1.00 65.19 162 GLY A O 1
ATOM 1290 N N . ASP A 1 163 ? 38.882 -14.053 -35.649 1.00 57.28 163 ASP A N 1
ATOM 1291 C CA . ASP A 1 163 ? 38.659 -13.176 -34.503 1.00 57.28 163 ASP A CA 1
ATOM 1292 C C . ASP A 1 163 ? 37.557 -13.746 -33.594 1.00 57.28 163 ASP A C 1
ATOM 1294 O O . ASP A 1 163 ? 36.545 -14.278 -34.065 1.00 57.28 163 ASP A O 1
ATOM 1298 N N . ILE A 1 164 ? 37.717 -13.581 -32.278 1.00 64.19 164 ILE A N 1
ATOM 1299 C CA . ILE A 1 164 ? 36.655 -13.839 -31.299 1.00 64.19 164 ILE A CA 1
ATOM 1300 C C . ILE A 1 164 ? 35.823 -12.567 -31.148 1.00 64.19 164 ILE A C 1
ATOM 1302 O O . ILE A 1 164 ? 36.300 -11.521 -30.702 1.00 64.19 164 ILE A O 1
ATOM 1306 N N . VAL A 1 165 ? 34.551 -12.665 -31.511 1.00 59.69 165 VAL A N 1
ATOM 1307 C CA . VAL A 1 165 ? 33.571 -11.592 -31.394 1.00 59.69 165 VAL A CA 1
ATOM 1308 C C . VAL A 1 165 ? 32.699 -11.869 -30.181 1.00 59.69 165 VAL A C 1
ATOM 1310 O O . VAL A 1 165 ? 31.910 -12.816 -30.178 1.00 59.69 165 VAL A O 1
ATOM 1313 N N . VAL A 1 166 ? 32.803 -11.000 -29.175 1.00 62.56 166 VAL A N 1
ATOM 1314 C CA . VAL A 1 166 ? 31.910 -11.016 -28.013 1.00 62.56 166 VAL A CA 1
ATOM 1315 C C . VAL A 1 166 ? 30.889 -9.899 -28.163 1.00 62.56 166 VAL A C 1
ATOM 1317 O O . VAL A 1 166 ? 31.228 -8.712 -28.251 1.00 62.56 166 VAL A O 1
ATOM 1320 N N . LYS A 1 167 ? 29.615 -10.272 -28.197 1.00 58.53 167 LYS A N 1
ATOM 1321 C CA . LYS A 1 167 ? 28.507 -9.323 -28.161 1.00 58.53 167 LYS A CA 1
ATOM 1322 C C . LYS A 1 167 ? 27.961 -9.271 -26.748 1.00 58.53 167 LYS A C 1
ATOM 1324 O O . LYS A 1 167 ? 27.452 -10.267 -26.251 1.00 58.53 167 LYS A O 1
ATOM 1329 N N . TYR A 1 168 ? 28.006 -8.095 -26.138 1.00 58.16 168 TYR A N 1
ATOM 1330 C CA . TYR A 1 168 ? 27.234 -7.832 -24.936 1.00 58.16 168 TYR A CA 1
ATOM 1331 C C . TYR A 1 168 ? 25.755 -7.712 -25.357 1.00 58.16 168 TYR A C 1
ATOM 1333 O O . TYR A 1 168 ? 25.393 -6.880 -26.196 1.00 58.16 168 TYR A O 1
ATOM 1341 N N . LEU A 1 169 ? 24.908 -8.602 -24.842 1.00 57.88 169 LEU A N 1
ATOM 1342 C CA . LEU A 1 169 ? 23.479 -8.741 -25.137 1.00 57.88 169 LEU A CA 1
ATOM 1343 C C . LEU A 1 169 ? 22.624 -7.550 -24.724 1.00 57.88 169 LEU A C 1
ATOM 1345 O O . LEU A 1 169 ? 21.469 -7.463 -25.144 1.00 57.88 169 LEU A O 1
ATOM 1349 N N . PRO A 1 170 ? 23.186 -6.556 -24.040 1.00 48.84 170 PRO A N 1
ATOM 1350 C CA . PRO A 1 170 ? 22.628 -5.247 -24.113 1.00 48.84 170 PRO A CA 1
ATOM 1351 C C . PRO A 1 170 ? 23.718 -4.386 -24.852 1.00 48.84 170 PRO A C 1
ATOM 1353 O O . PRO A 1 170 ? 24.734 -3.926 -24.344 1.00 48.84 170 PRO A O 1
ATOM 1356 N N . GLY A 1 171 ? 23.528 -4.218 -26.165 1.00 47.41 171 GLY A N 1
ATOM 1357 C CA . GLY A 1 171 ? 23.930 -3.039 -26.951 1.00 47.41 171 GLY A CA 1
ATOM 1358 C C . GLY A 1 171 ? 25.388 -2.792 -27.387 1.00 47.41 171 GLY A C 1
ATOM 1359 O O . GLY A 1 171 ? 25.545 -2.102 -28.406 1.00 47.41 171 GLY A O 1
ATOM 1360 N N . ALA A 1 172 ? 26.421 -3.294 -26.701 1.00 47.06 172 ALA A N 1
ATOM 1361 C CA . ALA A 1 172 ? 27.832 -2.989 -27.002 1.00 47.06 172 ALA A CA 1
ATOM 1362 C C . ALA A 1 172 ? 28.558 -4.141 -27.727 1.00 47.06 172 ALA A C 1
ATOM 1364 O O . ALA A 1 172 ? 28.423 -5.310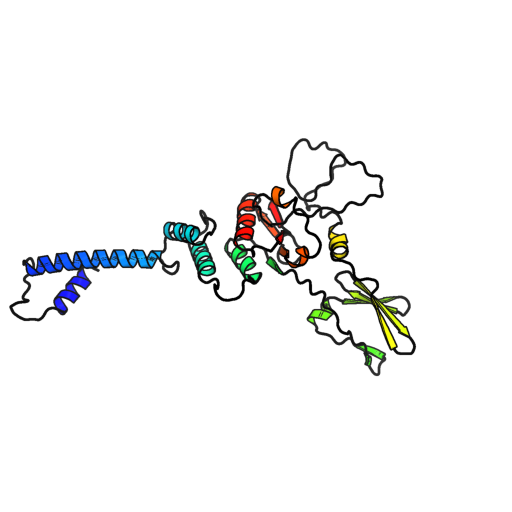 -27.372 1.00 47.06 172 ALA A O 1
ATOM 1365 N N . LYS A 1 173 ? 29.355 -3.809 -28.753 1.00 47.31 173 LYS A N 1
ATOM 1366 C CA . LYS A 1 173 ? 30.290 -4.752 -29.387 1.00 47.31 173 LYS A CA 1
ATOM 1367 C C . LYS A 1 173 ? 31.678 -4.514 -28.803 1.00 47.31 173 LYS A C 1
ATOM 1369 O O . LYS A 1 173 ? 32.142 -3.376 -28.794 1.00 47.31 173 LYS A O 1
ATOM 1374 N N . LEU A 1 174 ? 32.337 -5.569 -28.349 1.00 53.34 174 LEU A N 1
ATOM 1375 C CA . LEU A 1 174 ? 33.759 -5.531 -28.030 1.00 53.34 174 LEU A CA 1
ATOM 1376 C C . LEU A 1 174 ? 34.507 -6.206 -29.180 1.00 53.34 174 LEU A C 1
ATOM 1378 O O . LEU A 1 174 ? 34.077 -7.256 -29.660 1.00 53.34 174 LEU A O 1
ATOM 1382 N N . LYS A 1 175 ? 35.593 -5.586 -29.656 1.00 53.38 175 LYS A N 1
ATOM 1383 C CA . LYS A 1 175 ? 36.526 -6.250 -30.573 1.00 53.38 175 LYS A CA 1
ATOM 1384 C C . LYS A 1 175 ? 37.728 -6.717 -29.771 1.00 53.38 175 LYS A C 1
ATOM 1386 O O . LYS A 1 175 ? 38.355 -5.899 -29.101 1.00 53.38 175 LYS A O 1
ATOM 1391 N N . PHE A 1 176 ? 38.053 -7.997 -29.886 1.00 59.94 176 PHE A N 1
ATOM 1392 C CA . PHE A 1 176 ? 39.285 -8.554 -29.349 1.00 59.94 176 PHE A CA 1
ATOM 1393 C C . PHE A 1 176 ? 40.284 -8.712 -30.490 1.00 59.94 176 PHE A C 1
ATOM 1395 O O . PHE A 1 176 ? 39.910 -9.145 -31.578 1.00 59.94 176 PHE A O 1
ATOM 1402 N N . VAL A 1 177 ? 41.531 -8.310 -30.263 1.00 58.97 177 VAL A N 1
ATOM 1403 C CA . VAL A 1 177 ? 42.638 -8.515 -31.204 1.00 58.97 177 VAL A CA 1
ATOM 1404 C C . VAL A 1 177 ? 43.734 -9.261 -30.463 1.00 58.97 177 VAL A C 1
ATOM 1406 O O . VAL A 1 177 ? 44.106 -8.871 -29.357 1.00 58.97 177 VAL A O 1
ATOM 1409 N N . ILE A 1 178 ? 44.231 -10.342 -31.058 1.00 61.12 178 ILE A N 1
ATOM 1410 C CA . ILE A 1 178 ? 45.370 -11.083 -30.522 1.00 61.12 178 ILE A CA 1
ATOM 1411 C C . 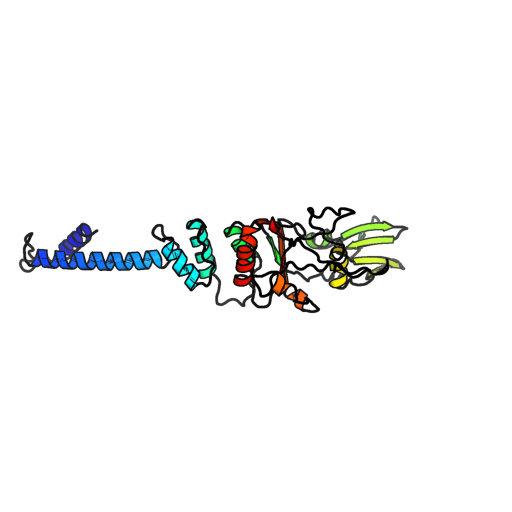ILE A 1 178 ? 46.632 -10.536 -31.186 1.00 61.12 178 ILE A C 1
ATOM 1413 O O . ILE A 1 178 ? 46.824 -10.707 -32.388 1.00 61.12 178 ILE A O 1
ATOM 1417 N N . GLU A 1 179 ? 47.501 -9.894 -30.409 1.00 59.44 179 GLU A N 1
ATOM 1418 C CA . GLU A 1 179 ? 48.799 -9.406 -30.882 1.00 59.44 179 GLU A CA 1
ATOM 1419 C C . GLU A 1 179 ? 49.907 -9.970 -29.988 1.00 59.44 179 GLU A C 1
ATOM 1421 O O . GLU A 1 179 ? 49.904 -9.791 -28.771 1.00 59.44 179 GLU A O 1
ATOM 1426 N N . ASN A 1 180 ? 50.871 -10.673 -30.594 1.00 64.88 180 ASN A N 1
ATOM 1427 C CA . ASN A 1 180 ? 52.046 -11.234 -29.911 1.00 64.88 180 ASN A CA 1
ATOM 1428 C C . ASN A 1 180 ? 51.722 -12.137 -28.700 1.00 64.88 180 ASN A C 1
ATOM 1430 O O . ASN A 1 180 ? 52.429 -12.104 -27.696 1.00 64.88 180 ASN A O 1
ATOM 1434 N N . GLY A 1 181 ? 50.654 -12.937 -28.785 1.00 56.41 181 GLY A N 1
ATOM 1435 C CA . GLY A 1 181 ? 50.234 -13.844 -27.707 1.00 56.41 181 GLY A CA 1
ATOM 1436 C C . GLY A 1 181 ? 49.434 -13.177 -26.581 1.00 56.41 181 GLY A C 1
ATOM 1437 O O . GLY A 1 181 ? 49.056 -13.858 -25.634 1.00 56.41 181 GLY A O 1
ATOM 1438 N N . SER A 1 182 ? 49.138 -11.880 -26.697 1.00 46.09 182 SER A N 1
ATOM 1439 C CA . SER A 1 182 ? 48.288 -11.133 -25.764 1.00 46.09 182 SER A CA 1
ATOM 1440 C C . SER A 1 182 ? 46.943 -10.799 -26.409 1.00 46.09 182 SER A C 1
ATOM 1442 O O . SER A 1 182 ? 46.886 -10.443 -27.587 1.00 46.09 182 SER A O 1
ATOM 1444 N N . VAL A 1 183 ? 45.856 -10.888 -25.637 1.00 57.47 183 VAL A N 1
ATOM 1445 C CA . VAL A 1 183 ? 44.502 -10.517 -26.076 1.00 57.47 183 VAL A CA 1
ATOM 1446 C C . VAL A 1 183 ? 44.211 -9.077 -25.647 1.00 57.47 183 VAL A C 1
ATOM 1448 O O . VAL A 1 183 ? 44.198 -8.769 -24.458 1.00 57.47 183 VAL A O 1
ATOM 1451 N N . PHE A 1 184 ? 43.950 -8.194 -26.607 1.00 49.47 184 PHE A N 1
ATOM 1452 C CA . PHE A 1 184 ? 43.588 -6.797 -26.369 1.00 49.47 184 PHE A CA 1
ATOM 1453 C C . PHE A 1 184 ? 42.097 -6.588 -26.629 1.00 49.47 184 PHE A C 1
ATOM 1455 O O . PHE A 1 184 ? 41.598 -6.952 -27.692 1.00 49.47 184 PHE A O 1
ATOM 1462 N N . ALA A 1 185 ? 41.385 -5.983 -25.677 1.00 50.97 185 ALA A N 1
ATOM 1463 C CA . ALA A 1 185 ? 39.968 -5.652 -25.808 1.00 50.97 185 ALA A CA 1
ATOM 1464 C C . ALA A 1 185 ? 39.789 -4.165 -26.138 1.00 50.97 185 ALA A C 1
ATOM 1466 O O . ALA A 1 185 ? 40.215 -3.294 -25.379 1.00 50.97 185 ALA A O 1
ATOM 1467 N N . TYR A 1 186 ? 39.108 -3.865 -27.240 1.00 49.78 186 TYR A N 1
ATOM 1468 C CA . TYR A 1 186 ? 38.762 -2.502 -27.630 1.00 49.78 186 TYR A CA 1
ATOM 1469 C C . TYR A 1 186 ? 37.251 -2.297 -27.512 1.00 49.78 186 TYR A C 1
ATOM 1471 O O . TYR A 1 186 ? 36.451 -3.016 -28.121 1.00 49.78 186 TYR A O 1
ATOM 1479 N N . SER A 1 187 ? 36.853 -1.277 -26.747 1.00 46.47 187 SER A N 1
ATOM 1480 C CA . SER A 1 187 ? 35.476 -0.779 -26.746 1.00 46.47 187 SER A CA 1
ATOM 1481 C C . SER A 1 187 ? 35.185 -0.117 -28.092 1.00 46.47 187 SER A C 1
ATOM 1483 O O . SER A 1 187 ? 35.783 0.908 -28.416 1.00 46.47 187 SER A O 1
ATOM 1485 N N . LEU A 1 188 ? 34.251 -0.664 -28.881 1.00 48.47 188 LEU A N 1
ATOM 1486 C CA . LEU A 1 188 ? 33.815 -0.061 -30.153 1.00 48.47 188 LEU A CA 1
ATOM 1487 C C . LEU A 1 188 ? 32.828 1.111 -29.954 1.00 48.47 188 LEU A C 1
ATOM 1489 O O . LEU A 1 188 ? 31.970 1.366 -30.798 1.00 48.47 188 LEU A O 1
ATOM 1493 N N . GLY A 1 189 ? 32.970 1.848 -28.851 1.00 43.12 189 GLY A N 1
ATOM 1494 C CA . GLY A 1 189 ? 32.107 2.961 -28.471 1.00 43.12 189 GLY A CA 1
ATOM 1495 C C . GLY A 1 189 ? 31.028 2.528 -27.484 1.00 43.12 189 GLY A C 1
ATOM 1496 O O . GLY A 1 189 ? 30.230 1.624 -27.739 1.00 43.12 189 GLY A O 1
ATOM 1497 N N . THR A 1 190 ? 30.990 3.199 -26.334 1.00 41.72 190 THR A N 1
ATOM 1498 C CA . THR A 1 190 ? 29.881 3.095 -25.393 1.00 41.72 190 THR A CA 1
ATOM 1499 C C . THR A 1 190 ? 28.670 3.777 -26.008 1.00 41.72 190 THR A C 1
ATOM 1501 O O . THR A 1 190 ? 28.659 4.986 -26.229 1.00 41.72 190 THR A O 1
ATOM 1504 N N . LYS A 1 191 ? 27.625 2.996 -26.279 1.00 45.38 191 LYS A N 1
ATOM 1505 C CA . LYS A 1 191 ? 26.322 3.573 -26.587 1.00 45.38 191 LYS A CA 1
ATOM 1506 C C . LYS A 1 191 ? 25.863 4.397 -25.386 1.00 45.38 191 LYS A C 1
ATOM 1508 O O . LYS A 1 191 ? 25.729 3.877 -24.279 1.00 45.38 191 LYS A O 1
ATOM 1513 N N . THR A 1 192 ? 25.630 5.681 -25.600 1.00 46.09 192 THR A N 1
ATOM 1514 C CA . THR A 1 192 ? 24.953 6.580 -24.664 1.00 46.09 192 THR A CA 1
ATOM 1515 C C . THR A 1 192 ? 23.560 6.028 -24.315 1.00 46.09 192 THR A C 1
ATOM 1517 O O . THR A 1 192 ? 22.990 5.266 -25.099 1.00 46.09 192 THR A O 1
ATOM 1520 N N . PRO A 1 193 ? 22.940 6.414 -23.183 1.00 46.44 193 PRO A N 1
ATOM 1521 C CA . PRO A 1 193 ? 21.569 6.001 -22.842 1.00 46.44 193 PRO A CA 1
ATOM 1522 C C . PRO A 1 193 ? 20.550 6.205 -23.983 1.00 46.44 193 PRO A C 1
ATOM 1524 O O . PRO A 1 193 ? 19.638 5.401 -24.169 1.00 46.44 193 PRO A O 1
ATOM 1527 N N . ASN A 1 194 ? 20.750 7.228 -24.821 1.00 45.03 194 ASN A N 1
ATOM 1528 C CA . ASN A 1 194 ? 19.932 7.476 -26.011 1.00 45.03 194 ASN A CA 1
ATOM 1529 C C . ASN A 1 194 ? 20.107 6.416 -27.114 1.00 45.03 194 ASN A C 1
ATOM 1531 O O . ASN A 1 194 ? 19.171 6.161 -27.866 1.00 45.03 194 ASN A O 1
ATOM 1535 N N . GLU A 1 195 ? 21.276 5.787 -27.218 1.00 46.56 195 GLU A N 1
ATOM 1536 C CA . GLU A 1 195 ? 21.593 4.743 -28.202 1.00 46.56 195 GLU A CA 1
ATOM 1537 C C . GLU A 1 195 ? 21.146 3.344 -27.752 1.00 46.56 195 GLU A C 1
ATOM 1539 O O . GLU A 1 195 ? 20.929 2.459 -28.579 1.00 46.56 195 GLU A O 1
ATOM 1544 N N . TRP A 1 196 ? 20.934 3.165 -26.451 1.00 45.75 196 TRP A N 1
ATOM 1545 C CA . TRP A 1 196 ? 20.285 2.001 -25.843 1.00 45.75 196 TRP A CA 1
ATOM 1546 C C . TRP A 1 196 ? 18.779 1.986 -26.012 1.00 45.75 196 TRP A C 1
ATOM 1548 O O . TRP A 1 196 ? 18.176 0.949 -26.272 1.00 45.75 196 TRP A O 1
ATOM 1558 N N . LEU A 1 197 ? 18.187 3.169 -25.917 1.00 45.53 197 LEU A N 1
ATOM 1559 C CA . LEU A 1 197 ? 16.794 3.396 -26.250 1.00 45.53 197 LEU A CA 1
ATOM 1560 C C . LEU A 1 197 ? 16.609 3.625 -27.760 1.00 45.53 197 LEU A C 1
ATOM 1562 O O . LEU A 1 197 ? 15.478 3.714 -28.215 1.00 45.53 197 LEU A O 1
ATOM 1566 N N . ALA A 1 198 ? 17.672 3.685 -28.576 1.00 42.28 198 ALA A N 1
ATOM 1567 C CA . ALA A 1 198 ? 17.552 3.884 -30.026 1.00 42.28 198 ALA A CA 1
ATOM 1568 C C . ALA A 1 198 ? 16.816 2.743 -30.771 1.00 42.28 198 ALA A C 1
ATOM 1570 O O . ALA A 1 198 ? 16.068 3.044 -31.702 1.00 42.28 198 ALA A O 1
ATOM 1571 N N . PRO A 1 199 ? 16.933 1.458 -30.379 1.00 41.38 199 PRO A N 1
ATOM 1572 C CA . PRO A 1 199 ? 16.050 0.401 -30.869 1.00 41.38 199 PRO A CA 1
ATOM 1573 C C . PRO A 1 199 ? 14.614 0.547 -30.345 1.00 41.38 199 PRO A C 1
ATOM 1575 O O . PRO A 1 199 ? 13.685 0.163 -31.037 1.00 41.38 199 PRO A O 1
ATOM 1578 N N . ILE A 1 200 ? 14.401 1.159 -29.176 1.00 43.19 200 ILE A N 1
ATOM 1579 C CA . ILE A 1 200 ? 13.065 1.501 -28.638 1.00 43.19 200 ILE A CA 1
ATOM 1580 C C . ILE A 1 200 ? 12.493 2.768 -29.318 1.00 43.19 200 ILE A C 1
ATOM 1582 O O . ILE A 1 200 ? 11.286 2.981 -29.351 1.00 43.19 200 ILE A O 1
ATOM 1586 N N . ASN A 1 201 ? 13.355 3.572 -29.950 1.00 35.94 201 ASN A N 1
ATOM 1587 C CA . ASN A 1 201 ? 13.005 4.593 -30.939 1.00 35.94 201 ASN A CA 1
ATOM 1588 C C . ASN A 1 201 ? 12.640 3.986 -32.305 1.00 35.94 201 ASN A C 1
ATOM 1590 O O . ASN A 1 201 ? 12.243 4.742 -33.197 1.00 35.94 201 ASN A O 1
ATOM 1594 N N . THR A 1 202 ? 12.746 2.661 -32.498 1.00 35.28 202 THR A N 1
ATOM 1595 C CA . THR A 1 202 ? 11.916 2.005 -33.512 1.00 35.28 202 THR A CA 1
ATOM 1596 C C . THR A 1 202 ? 10.511 1.934 -32.950 1.00 35.28 202 THR A C 1
ATOM 1598 O O . THR A 1 202 ? 10.301 1.570 -31.798 1.00 35.28 202 THR A O 1
ATOM 1601 N N . THR A 1 203 ? 9.566 2.399 -33.748 1.00 39.41 203 THR A N 1
ATOM 1602 C CA . THR A 1 203 ? 8.157 2.562 -33.431 1.00 39.41 203 THR A CA 1
ATOM 1603 C C . THR A 1 203 ? 7.629 1.370 -32.626 1.00 39.41 203 THR A C 1
ATOM 1605 O O . THR A 1 203 ? 7.320 0.324 -33.191 1.00 39.41 203 THR A O 1
ATOM 1608 N N . MET A 1 204 ? 7.516 1.510 -31.299 1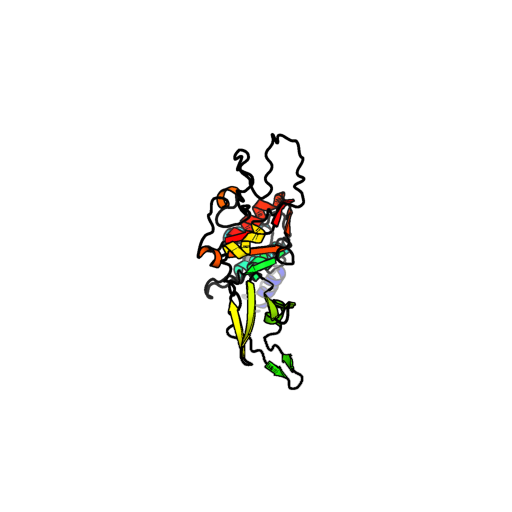.00 37.59 204 MET A N 1
ATOM 1609 C CA . MET A 1 204 ? 6.743 0.572 -30.487 1.00 37.59 204 MET A CA 1
ATOM 1610 C C . MET A 1 204 ? 5.273 0.811 -30.818 1.00 37.59 204 MET A C 1
ATOM 1612 O O . MET A 1 204 ? 4.584 1.604 -30.177 1.00 37.59 204 MET A O 1
ATOM 1616 N N . HIS A 1 205 ? 4.813 0.184 -31.896 1.00 38.62 205 HIS A N 1
ATOM 1617 C CA . HIS A 1 205 ? 3.400 0.117 -32.206 1.00 38.62 205 HIS A CA 1
ATOM 1618 C C . HIS A 1 205 ? 2.720 -0.725 -31.129 1.00 38.62 205 HIS A C 1
ATOM 1620 O O . HIS A 1 205 ? 3.163 -1.832 -30.821 1.00 38.62 205 HIS A O 1
ATOM 1626 N N . SER A 1 206 ? 1.624 -0.210 -30.571 1.00 37.78 206 SER A N 1
ATOM 1627 C CA . SER A 1 206 ? 0.670 -1.073 -29.880 1.00 37.78 206 SER A CA 1
ATOM 1628 C C . SER A 1 206 ? 0.323 -2.241 -30.819 1.00 37.78 206 SER A C 1
ATOM 1630 O O . SER A 1 206 ? 0.070 -1.983 -32.001 1.00 37.78 206 SER A O 1
ATOM 1632 N N . PRO A 1 207 ? 0.245 -3.499 -30.342 1.00 38.72 207 PRO A N 1
ATOM 1633 C CA . PRO A 1 207 ? -0.167 -4.647 -31.160 1.00 38.72 207 PRO A CA 1
ATOM 1634 C C . PRO A 1 207 ? -1.522 -4.457 -31.867 1.00 38.72 207 PRO A C 1
ATOM 1636 O O . PRO A 1 207 ? -1.863 -5.199 -32.784 1.00 38.72 207 PRO A O 1
ATOM 1639 N N . THR A 1 208 ? -2.308 -3.461 -31.450 1.00 39.69 208 THR A N 1
ATOM 1640 C CA . THR A 1 208 ? -3.621 -3.126 -32.009 1.00 39.69 208 THR A CA 1
ATOM 1641 C C . THR A 1 208 ? -3.590 -2.093 -33.144 1.00 39.69 208 THR A C 1
ATOM 1643 O O . THR A 1 208 ? -4.617 -1.881 -33.788 1.00 39.69 208 THR A O 1
ATOM 1646 N N . THR A 1 209 ? -2.452 -1.459 -33.450 1.00 39.59 209 THR A N 1
ATOM 1647 C CA . THR A 1 209 ? -2.377 -0.441 -34.511 1.00 39.59 209 THR A CA 1
ATOM 1648 C C . THR A 1 209 ? -2.237 -1.096 -35.892 1.00 39.59 209 THR A C 1
ATOM 1650 O O . THR A 1 209 ? -1.134 -1.310 -36.391 1.00 39.59 209 THR A O 1
ATOM 1653 N N . ARG A 1 210 ? -3.368 -1.412 -36.540 1.00 36.31 210 ARG A N 1
ATOM 1654 C CA . ARG A 1 210 ? -3.397 -1.768 -37.969 1.00 36.31 210 ARG A CA 1
ATOM 1655 C C . ARG A 1 210 ? -3.236 -0.500 -38.812 1.00 36.31 210 ARG A C 1
ATOM 1657 O O . ARG A 1 210 ? -4.113 0.359 -38.805 1.00 36.31 210 ARG A O 1
ATOM 1664 N N . HIS A 1 211 ? -2.141 -0.396 -39.563 1.00 36.16 211 HIS A N 1
ATOM 1665 C CA . HIS A 1 211 ? -1.984 0.638 -40.590 1.00 36.16 211 HIS A CA 1
ATOM 1666 C C . HIS A 1 211 ? -2.910 0.307 -41.764 1.00 36.16 211 HIS A C 1
ATOM 1668 O O . HIS A 1 211 ? -2.670 -0.651 -42.497 1.00 36.16 211 HIS A O 1
ATOM 1674 N N . SER A 1 212 ? -3.997 1.062 -41.925 1.00 38.16 212 SER A N 1
ATOM 1675 C CA . SER A 1 212 ? -4.775 1.044 -43.164 1.00 38.16 212 SER A CA 1
ATOM 1676 C C . SER A 1 212 ? -4.159 2.052 -44.138 1.00 38.16 212 SER A C 1
ATOM 1678 O O . SER A 1 212 ? -3.860 3.185 -43.770 1.00 38.16 212 SER A O 1
ATOM 1680 N N . ASN A 1 213 ? -3.952 1.649 -45.394 1.00 40.25 213 ASN A N 1
ATOM 1681 C CA . ASN A 1 213 ? -3.365 2.515 -46.429 1.00 40.25 213 ASN A CA 1
ATOM 1682 C C . ASN A 1 213 ? -4.310 3.628 -46.915 1.00 40.25 213 ASN A C 1
ATOM 1684 O O . ASN A 1 213 ? -3.965 4.393 -47.812 1.00 40.25 213 ASN A O 1
ATOM 1688 N N . VAL A 1 214 ? -5.497 3.736 -46.329 1.00 51.78 214 VAL A N 1
ATOM 1689 C CA . VAL A 1 214 ? -6.476 4.786 -46.584 1.00 51.78 214 VAL A CA 1
ATOM 1690 C C . VAL A 1 214 ? -7.261 4.939 -45.291 1.00 51.78 214 VAL A C 1
ATOM 1692 O O . VAL A 1 214 ? -7.943 3.985 -44.943 1.00 51.78 214 VAL A O 1
ATOM 1695 N N . LEU A 1 215 ? -7.169 6.082 -44.594 1.00 38.62 215 LEU A N 1
ATOM 1696 C CA . LEU A 1 215 ? -8.255 6.632 -43.764 1.00 38.62 215 LEU A CA 1
ATOM 1697 C C . LEU A 1 215 ? -7.885 7.980 -43.126 1.00 38.62 215 LEU A C 1
ATOM 1699 O O . LEU A 1 215 ? -6.916 8.114 -42.378 1.00 38.62 215 LEU A O 1
ATOM 1703 N N . GLN A 1 216 ? -8.737 8.972 -43.388 1.00 43.25 216 GLN A N 1
ATOM 1704 C CA . GLN A 1 216 ? -8.941 10.115 -42.509 1.00 43.25 216 GLN A CA 1
ATOM 1705 C C . GLN A 1 216 ? -9.489 9.592 -41.175 1.00 43.25 216 GLN A C 1
ATOM 1707 O O . GLN A 1 216 ? -10.591 9.052 -41.133 1.00 43.25 216 GLN A O 1
ATOM 1712 N N . HIS A 1 217 ? -8.744 9.756 -40.083 1.00 33.31 217 HIS A N 1
ATOM 1713 C CA . HIS A 1 217 ? -9.281 9.546 -38.740 1.00 33.31 217 HIS A CA 1
ATOM 1714 C C . HIS A 1 217 ? -9.837 10.867 -38.204 1.00 33.31 217 HIS A C 1
ATOM 1716 O O . HIS A 1 217 ? -9.148 11.639 -37.542 1.00 33.31 217 HIS A O 1
ATOM 1722 N N . SER A 1 218 ? -11.114 11.121 -38.485 1.00 36.97 218 SER A N 1
ATOM 1723 C CA . SER A 1 218 ? -11.943 12.048 -37.718 1.00 36.97 218 SER A CA 1
ATOM 1724 C C . SER A 1 218 ? -12.578 11.292 -36.552 1.00 36.97 218 SER A C 1
ATOM 1726 O O . SER A 1 218 ? -13.739 10.926 -36.641 1.00 36.97 218 SER A O 1
ATOM 1728 N N . THR A 1 219 ? -11.797 11.002 -35.511 1.00 38.28 219 THR A N 1
ATOM 1729 C CA . THR A 1 219 ? -12.224 10.899 -34.099 1.00 38.28 219 THR A CA 1
ATOM 1730 C C . THR A 1 219 ? -11.039 10.416 -33.267 1.00 38.28 219 THR A C 1
ATOM 1732 O O . THR A 1 219 ? -10.438 9.383 -33.557 1.00 38.28 219 THR A O 1
ATOM 1735 N N . PHE A 1 220 ? -10.713 11.207 -32.247 1.00 49.09 220 PHE A N 1
ATOM 1736 C CA . PHE A 1 220 ? -9.776 10.933 -31.160 1.00 49.09 220 PHE A CA 1
ATOM 1737 C C . PHE A 1 220 ? -9.824 9.479 -30.669 1.00 49.09 220 PHE A C 1
ATOM 1739 O O . PHE A 1 220 ? -10.899 9.020 -30.295 1.00 49.09 220 PHE A O 1
ATOM 1746 N N . GLN A 1 221 ? -8.668 8.818 -30.530 1.00 38.62 221 GLN A N 1
ATOM 1747 C CA . GLN A 1 221 ? -8.473 7.808 -29.484 1.00 38.62 221 GLN A CA 1
ATOM 1748 C C . GLN A 1 221 ? -6.986 7.617 -29.136 1.00 38.62 221 GLN A C 1
ATOM 1750 O O . GLN A 1 221 ? -6.135 7.373 -29.988 1.00 38.62 221 GLN A O 1
ATOM 1755 N N . TYR A 1 222 ? -6.711 7.799 -27.844 1.00 49.31 222 TYR A N 1
ATOM 1756 C CA . TYR A 1 222 ? -5.422 7.803 -27.157 1.00 49.31 222 TYR A CA 1
ATOM 1757 C C . TYR A 1 222 ? -4.790 6.400 -27.098 1.00 49.31 222 TYR A C 1
ATOM 1759 O O . TYR A 1 222 ? -5.020 5.657 -26.147 1.00 49.31 222 TYR A O 1
ATOM 1767 N N . LEU A 1 223 ? -3.939 6.049 -28.061 1.00 43.00 223 LEU A N 1
ATOM 1768 C CA . LEU A 1 223 ? -3.013 4.913 -27.961 1.00 43.00 223 LEU A CA 1
ATOM 1769 C C . LEU A 1 223 ? -1.611 5.367 -28.405 1.00 43.00 223 LEU A C 1
ATOM 1771 O O . LEU A 1 223 ? -1.479 6.305 -29.183 1.00 43.00 223 LEU A O 1
ATOM 1775 N N . GLY A 1 224 ? -0.573 4.787 -27.800 1.00 49.44 224 GLY A N 1
ATOM 1776 C CA . GLY A 1 224 ? 0.789 5.334 -27.718 1.00 49.44 224 GLY A CA 1
ATOM 1777 C C . GLY A 1 224 ? 1.508 5.665 -29.037 1.00 49.44 224 GLY A C 1
ATOM 1778 O O . GLY A 1 224 ? 1.148 5.183 -30.104 1.00 49.44 224 GLY A O 1
ATOM 1779 N N . ALA A 1 225 ? 2.574 6.465 -28.885 1.00 43.97 225 ALA A N 1
ATOM 1780 C CA . ALA A 1 225 ? 3.465 7.027 -29.910 1.00 43.97 225 ALA A CA 1
ATOM 1781 C C . ALA A 1 225 ? 2.786 7.976 -30.924 1.00 43.97 225 ALA A C 1
ATOM 1783 O O . ALA A 1 225 ? 2.213 7.566 -31.929 1.00 43.97 225 ALA A O 1
ATOM 1784 N N . TYR A 1 226 ? 2.910 9.287 -30.683 1.00 39.88 226 TYR A N 1
ATOM 1785 C CA . TYR A 1 226 ? 2.457 10.322 -31.617 1.00 39.88 226 TYR A CA 1
ATOM 1786 C C . TYR A 1 226 ? 3.477 10.540 -32.743 1.00 39.88 226 TYR A C 1
ATOM 1788 O O . TYR A 1 226 ? 4.634 10.866 -32.478 1.00 39.88 226 TYR A O 1
ATOM 1796 N N . HIS A 1 227 ? 3.019 10.479 -33.993 1.00 43.00 227 HIS A N 1
ATOM 1797 C CA . HIS A 1 227 ? 3.635 11.205 -35.104 1.00 43.00 227 HIS A CA 1
ATOM 1798 C C . HIS A 1 227 ? 2.772 12.439 -35.406 1.00 43.00 227 HIS A C 1
ATOM 1800 O O . HIS A 1 227 ? 1.550 12.342 -35.494 1.00 43.00 227 HIS A O 1
ATOM 1806 N N . SER A 1 228 ? 3.398 13.610 -35.537 1.00 41.62 228 SER A N 1
ATOM 1807 C CA . SER A 1 228 ? 2.723 14.847 -35.952 1.00 41.62 228 SER A CA 1
ATOM 1808 C C . SER A 1 228 ? 2.142 14.670 -37.363 1.00 41.62 228 SER A C 1
ATOM 1810 O O . SER A 1 228 ? 2.885 14.502 -38.328 1.00 41.62 228 SER A O 1
ATOM 1812 N N . LEU A 1 229 ? 0.810 14.684 -37.481 1.00 50.91 229 LEU A N 1
ATOM 1813 C CA . LEU A 1 229 ? 0.055 14.307 -38.689 1.00 50.91 229 LEU A CA 1
ATOM 1814 C C . LEU A 1 229 ? 0.168 15.291 -39.872 1.00 50.91 229 LEU A C 1
ATOM 1816 O O . LEU A 1 229 ? -0.466 15.081 -40.903 1.00 50.91 229 LEU A O 1
ATOM 1820 N N . THR A 1 230 ? 0.975 16.347 -39.771 1.00 47.12 230 THR A N 1
ATOM 1821 C CA . THR A 1 230 ? 1.121 17.362 -40.835 1.00 47.12 230 THR A CA 1
ATOM 1822 C C . THR A 1 230 ? 2.547 17.568 -41.329 1.00 47.12 230 THR A C 1
ATOM 1824 O O . THR A 1 230 ? 2.770 18.382 -42.226 1.00 47.12 230 THR A O 1
ATOM 1827 N N . LEU A 1 231 ? 3.523 16.811 -40.830 1.00 43.91 231 LEU A N 1
ATOM 1828 C CA . LEU A 1 231 ? 4.918 17.012 -41.203 1.00 43.91 231 LEU A CA 1
ATOM 1829 C C . LEU A 1 231 ? 5.345 15.979 -42.259 1.00 43.91 231 LEU A C 1
ATOM 1831 O O . LEU A 1 231 ? 5.841 14.896 -41.960 1.00 43.91 231 LEU A O 1
ATOM 1835 N N . ARG A 1 232 ? 5.134 16.319 -43.541 1.00 45.34 232 ARG A N 1
ATOM 1836 C CA . ARG A 1 232 ? 5.745 15.600 -44.672 1.00 45.34 232 ARG A CA 1
ATOM 1837 C C . ARG A 1 232 ? 7.253 15.831 -44.641 1.00 45.34 232 ARG A C 1
ATOM 1839 O O . ARG A 1 232 ? 7.762 16.786 -45.226 1.00 45.34 232 ARG A O 1
ATOM 1846 N N . HIS A 1 233 ? 7.978 14.960 -43.959 1.00 51.19 233 HIS A N 1
ATOM 1847 C CA . HIS A 1 233 ? 9.430 14.943 -44.042 1.00 51.19 233 HIS A CA 1
ATOM 1848 C C . HIS A 1 233 ? 9.895 14.159 -45.269 1.00 51.19 233 HIS A C 1
ATOM 1850 O O . HIS A 1 233 ? 9.251 13.203 -45.699 1.00 51.19 233 HIS A O 1
ATOM 1856 N N . ARG A 1 234 ? 11.039 14.560 -45.835 1.00 45.03 234 ARG A N 1
ATOM 1857 C CA . ARG A 1 234 ? 11.739 13.797 -46.879 1.00 45.03 234 ARG A CA 1
ATOM 1858 C C . ARG A 1 234 ? 12.043 12.361 -46.387 1.00 45.03 234 ARG A C 1
ATOM 1860 O O . ARG A 1 234 ? 12.259 12.207 -45.185 1.00 45.03 234 ARG A O 1
ATOM 1867 N N . PRO A 1 235 ? 12.161 11.354 -47.282 1.00 57.59 235 PRO A N 1
ATOM 1868 C CA . PRO A 1 235 ? 12.295 9.913 -46.970 1.00 57.59 235 PRO A CA 1
ATOM 1869 C C . PRO A 1 235 ? 13.407 9.478 -45.993 1.00 57.59 235 PRO A C 1
ATOM 1871 O O . PRO A 1 235 ? 13.529 8.295 -45.696 1.00 57.59 235 PRO A O 1
ATOM 1874 N N . LEU A 1 236 ? 14.244 10.398 -45.513 1.00 53.50 236 LEU A N 1
ATOM 1875 C CA . LEU A 1 236 ? 15.426 10.120 -44.700 1.00 53.50 236 LEU A CA 1
ATOM 1876 C C . LEU A 1 236 ? 15.365 10.725 -43.291 1.00 53.50 236 LEU A C 1
ATOM 1878 O O . LEU A 1 236 ? 16.259 10.464 -42.489 1.00 53.50 236 LEU A O 1
ATOM 1882 N N . LEU A 1 237 ? 14.336 11.511 -42.953 1.00 45.50 237 LEU A N 1
ATOM 1883 C CA . LEU A 1 237 ? 14.219 12.061 -41.603 1.00 45.50 237 LEU A CA 1
ATOM 1884 C C . LEU A 1 237 ? 13.582 11.015 -40.680 1.00 45.50 237 LEU A C 1
ATOM 1886 O O . LEU A 1 237 ? 12.363 10.939 -40.555 1.00 45.50 237 LEU A O 1
ATOM 1890 N N . ARG A 1 238 ? 14.404 10.193 -40.024 1.00 48.91 238 ARG A N 1
ATOM 1891 C CA . ARG A 1 238 ? 13.958 9.341 -38.912 1.00 48.91 238 ARG A CA 1
ATOM 1892 C C . ARG A 1 238 ? 13.777 10.217 -37.677 1.00 48.91 238 ARG A C 1
ATOM 1894 O O . ARG A 1 238 ? 14.721 10.861 -37.239 1.00 48.91 238 ARG A O 1
ATOM 1901 N N . HIS A 1 239 ? 12.573 10.259 -37.130 1.00 46.19 239 HIS A N 1
ATOM 1902 C CA . HIS A 1 239 ? 12.299 10.895 -35.845 1.00 46.19 239 HIS A CA 1
ATOM 1903 C C . HIS A 1 239 ? 11.856 9.783 -34.902 1.00 46.19 239 HIS A C 1
ATOM 1905 O O . HIS A 1 239 ? 11.001 8.972 -35.255 1.00 46.19 239 HIS A O 1
ATOM 1911 N N . GLY A 1 240 ? 12.526 9.696 -33.753 1.00 50.12 240 GLY A N 1
ATOM 1912 C CA . GLY A 1 240 ? 12.277 8.662 -32.757 1.00 50.12 240 GLY A CA 1
ATOM 1913 C C . GLY A 1 240 ? 10.860 8.762 -32.200 1.00 50.12 240 GLY A C 1
ATOM 1914 O O . GLY A 1 240 ? 10.351 9.864 -31.973 1.00 50.12 240 GLY A O 1
ATOM 1915 N N . ALA A 1 241 ? 10.218 7.614 -32.000 1.00 56.56 241 ALA A N 1
ATOM 1916 C CA . ALA A 1 241 ? 8.935 7.550 -31.319 1.00 56.56 241 ALA A CA 1
ATOM 1917 C C . ALA A 1 241 ? 9.112 8.020 -29.867 1.00 56.56 241 ALA A C 1
ATOM 1919 O O . ALA A 1 241 ? 9.897 7.457 -29.107 1.00 56.56 241 ALA A O 1
ATOM 1920 N N . ARG A 1 242 ? 8.377 9.059 -29.456 1.00 61.28 242 ARG A N 1
ATOM 1921 C CA . ARG A 1 242 ? 8.384 9.490 -28.052 1.00 61.28 242 ARG A CA 1
ATOM 1922 C C . ARG A 1 242 ? 7.552 8.515 -27.225 1.00 61.28 242 ARG A C 1
ATOM 1924 O O . ARG A 1 242 ? 6.334 8.439 -27.395 1.00 61.28 242 ARG A O 1
ATOM 1931 N N . PHE A 1 243 ? 8.202 7.800 -26.311 1.00 71.00 243 PHE A N 1
ATOM 1932 C CA . PHE A 1 243 ? 7.508 7.019 -25.295 1.00 71.00 243 PHE A CA 1
ATOM 1933 C C . PHE A 1 243 ? 6.892 7.973 -24.267 1.00 71.00 243 PHE A C 1
ATOM 1935 O O . PHE A 1 243 ? 7.596 8.606 -23.491 1.00 71.00 243 PHE A O 1
ATOM 1942 N N . ASN A 1 244 ? 5.569 8.111 -24.290 1.00 80.69 244 ASN A N 1
ATOM 1943 C CA . ASN A 1 244 ? 4.818 9.082 -23.485 1.00 80.69 244 ASN A CA 1
ATOM 1944 C C . ASN A 1 244 ? 3.980 8.417 -22.381 1.00 80.69 244 ASN A C 1
ATOM 1946 O O . ASN A 1 244 ? 2.949 8.951 -21.966 1.00 80.69 244 ASN A O 1
ATOM 1950 N N . ASN A 1 245 ? 4.351 7.203 -21.972 1.00 89.75 245 ASN A N 1
ATOM 1951 C CA . ASN A 1 245 ? 3.692 6.509 -20.874 1.00 89.75 245 ASN A CA 1
ATOM 1952 C C . ASN A 1 245 ? 4.615 6.484 -19.661 1.00 89.75 245 ASN A C 1
ATOM 1954 O O . ASN A 1 245 ? 5.328 5.518 -19.411 1.00 89.75 245 ASN A O 1
ATOM 1958 N N . TYR A 1 246 ? 4.629 7.582 -18.922 1.00 92.44 246 TYR A N 1
ATOM 1959 C CA . TYR A 1 246 ? 5.321 7.663 -17.645 1.00 92.44 246 TYR A CA 1
ATOM 1960 C C . TYR A 1 246 ? 4.464 8.421 -16.626 1.00 92.44 246 TYR A C 1
ATOM 1962 O O . TYR A 1 246 ? 3.451 9.042 -16.971 1.00 92.44 246 TYR A O 1
ATOM 1970 N N . VAL A 1 247 ? 4.819 8.274 -15.354 1.00 94.12 247 VAL A N 1
ATOM 1971 C CA . VAL A 1 247 ? 4.170 8.898 -14.199 1.00 94.12 247 VAL A CA 1
ATOM 1972 C C . VAL A 1 247 ? 5.233 9.671 -13.440 1.00 94.12 247 VAL A C 1
ATOM 1974 O O . VAL A 1 247 ? 6.099 9.082 -12.787 1.00 94.12 247 VAL A O 1
ATOM 1977 N N . ALA A 1 248 ? 5.163 10.993 -13.537 1.00 88.81 248 ALA A N 1
ATOM 1978 C CA . ALA A 1 248 ? 6.070 11.895 -12.846 1.00 88.81 248 ALA A CA 1
ATOM 1979 C C . ALA A 1 248 ? 5.323 12.677 -11.770 1.00 88.81 248 ALA A C 1
ATOM 1981 O O . ALA A 1 248 ? 5.581 12.466 -10.587 1.00 88.81 248 ALA A O 1
ATOM 1982 N N . ASN A 1 249 ? 4.373 13.528 -12.163 1.00 85.25 249 ASN A N 1
ATOM 1983 C CA . ASN A 1 249 ? 3.716 14.447 -11.231 1.00 85.25 249 ASN A CA 1
ATOM 1984 C C . ASN A 1 249 ? 2.195 14.491 -11.387 1.00 85.25 249 ASN A C 1
ATOM 1986 O O . ASN A 1 249 ? 1.509 15.005 -10.502 1.00 85.25 249 ASN A O 1
ATOM 1990 N N . HIS A 1 250 ? 1.650 13.953 -12.481 1.00 87.88 250 HIS A N 1
ATOM 1991 C CA . HIS A 1 250 ? 0.241 14.120 -12.806 1.00 87.88 250 HIS A CA 1
ATOM 1992 C C . HIS A 1 250 ? -0.494 12.799 -13.021 1.00 87.88 250 HIS A C 1
ATOM 1994 O O . HIS A 1 250 ? -0.021 11.863 -13.671 1.00 87.88 250 HIS A O 1
ATOM 2000 N N . ILE A 1 251 ? -1.714 12.742 -12.474 1.00 91.62 251 ILE A N 1
ATOM 2001 C CA . ILE A 1 251 ? -2.631 11.624 -12.707 1.00 91.62 251 ILE A CA 1
ATOM 2002 C C . ILE A 1 251 ? -3.026 11.562 -14.186 1.00 91.62 251 ILE A C 1
ATOM 2004 O O . ILE A 1 251 ? -3.039 10.486 -14.773 1.00 91.62 251 ILE A O 1
ATOM 2008 N N . GLU A 1 252 ? -3.259 12.719 -14.809 1.00 91.94 252 GLU A N 1
ATOM 2009 C CA . GLU A 1 252 ? -3.523 12.852 -16.239 1.00 91.94 252 GLU A CA 1
ATOM 2010 C C . GLU A 1 252 ? -2.236 12.612 -17.036 1.00 91.94 252 GLU A C 1
ATOM 2012 O O . GLU A 1 252 ? -1.286 13.393 -16.956 1.00 91.94 252 GLU A O 1
ATOM 2017 N N . ARG A 1 253 ? -2.220 11.550 -17.849 1.00 89.56 253 ARG A N 1
ATOM 2018 C CA . ARG A 1 253 ? -1.068 11.173 -18.682 1.00 89.56 253 ARG A CA 1
ATOM 2019 C C . ARG A 1 253 ? -0.582 12.297 -19.601 1.00 89.56 253 ARG A C 1
ATOM 2021 O O . ARG A 1 253 ? 0.620 12.435 -19.803 1.00 89.56 253 ARG A O 1
ATOM 2028 N N . SER A 1 254 ? -1.492 13.098 -20.157 1.00 89.31 254 SER A N 1
ATOM 2029 C CA . SER A 1 254 ? -1.152 14.198 -21.069 1.00 89.31 254 SER A CA 1
ATOM 2030 C C . SER A 1 254 ? -0.257 15.252 -20.422 1.00 89.31 254 SER A C 1
ATOM 2032 O O . SER A 1 254 ? 0.643 15.748 -21.088 1.00 89.31 254 SER A O 1
ATOM 2034 N N . ARG A 1 255 ? -0.455 15.553 -19.133 1.00 85.88 255 ARG A N 1
ATOM 2035 C CA . ARG A 1 255 ? 0.329 16.573 -18.420 1.00 85.88 255 ARG A CA 1
ATOM 2036 C C . ARG A 1 255 ? 1.754 16.135 -18.117 1.00 85.88 255 ARG A C 1
ATOM 2038 O O . ARG A 1 255 ? 2.643 16.972 -18.043 1.00 85.88 255 ARG A O 1
ATOM 2045 N N . ASP A 1 256 ? 1.978 14.834 -17.954 1.00 86.94 256 ASP A N 1
ATOM 2046 C CA . ASP A 1 256 ? 3.337 14.305 -17.848 1.00 86.94 256 ASP A CA 1
ATOM 2047 C C . ASP A 1 256 ? 4.019 14.275 -19.230 1.00 86.94 256 ASP A C 1
ATOM 2049 O O . ASP A 1 256 ? 5.235 14.401 -19.302 1.00 86.94 256 ASP A O 1
ATOM 2053 N N . GLY A 1 257 ? 3.271 14.192 -20.337 1.00 81.81 257 GLY A N 1
ATOM 2054 C CA . GLY A 1 257 ? 3.805 14.086 -21.705 1.00 81.81 257 GLY A CA 1
ATOM 2055 C C . GLY A 1 257 ? 4.765 15.202 -22.147 1.00 81.81 257 GLY A C 1
ATOM 2056 O O . GLY A 1 257 ? 5.567 14.982 -23.056 1.00 81.81 257 GLY A O 1
ATOM 2057 N N . ASP A 1 258 ? 4.724 16.360 -21.486 1.00 80.88 258 ASP A N 1
ATOM 2058 C CA . ASP A 1 258 ? 5.620 17.495 -21.748 1.00 80.88 258 ASP A CA 1
ATOM 2059 C C . ASP A 1 258 ? 6.946 17.418 -20.972 1.00 80.88 258 ASP A C 1
ATOM 2061 O O . ASP A 1 258 ? 7.878 18.179 -21.242 1.00 80.88 258 ASP A O 1
ATOM 2065 N N . LEU A 1 259 ? 7.068 16.491 -20.016 1.00 82.50 259 LEU A N 1
ATOM 2066 C CA . LEU A 1 259 ? 8.294 16.295 -19.252 1.00 82.50 259 LEU A CA 1
ATOM 2067 C C . LEU A 1 259 ? 9.400 15.725 -20.150 1.00 82.50 259 LEU A C 1
ATOM 2069 O O . LEU A 1 259 ? 9.428 14.538 -20.476 1.00 82.50 259 LEU A O 1
ATOM 2073 N N . ALA A 1 260 ? 10.359 16.569 -20.509 1.00 83.94 260 ALA A N 1
ATOM 2074 C CA . ALA A 1 260 ? 11.558 16.138 -21.208 1.00 83.94 260 ALA A CA 1
ATOM 2075 C C . ALA A 1 260 ? 12.494 15.388 -20.243 1.00 83.94 260 ALA A C 1
ATOM 2077 O O . ALA A 1 260 ? 13.221 16.009 -19.473 1.00 83.94 260 ALA A O 1
ATOM 2078 N N . ILE A 1 261 ? 12.495 14.053 -20.292 1.00 81.69 261 ILE A N 1
ATOM 2079 C CA . ILE A 1 261 ? 13.466 13.232 -19.555 1.00 81.69 261 ILE A CA 1
ATOM 2080 C C . ILE A 1 261 ? 14.822 13.342 -20.264 1.00 81.69 261 ILE A C 1
ATOM 2082 O O . ILE A 1 261 ? 14.996 12.833 -21.373 1.00 81.69 261 ILE A O 1
ATOM 2086 N N . ASN A 1 262 ? 15.784 14.031 -19.649 1.00 82.56 262 ASN A N 1
ATOM 2087 C CA . ASN A 1 262 ? 17.113 14.258 -20.214 1.00 82.56 262 ASN A CA 1
ATOM 2088 C C . ASN A 1 262 ? 18.237 14.069 -19.177 1.00 82.56 262 ASN A C 1
ATOM 2090 O O . ASN A 1 262 ? 18.015 14.107 -17.968 1.00 82.56 262 ASN A O 1
ATOM 2094 N N . GLY A 1 263 ? 19.459 13.836 -19.672 1.00 82.62 263 GLY A N 1
ATOM 2095 C CA . GLY A 1 263 ? 20.686 13.808 -18.866 1.00 82.62 263 GLY A CA 1
ATOM 2096 C C . GLY A 1 263 ? 20.602 12.914 -17.625 1.00 82.62 263 GLY A C 1
ATOM 2097 O O . GLY A 1 263 ? 20.317 11.723 -17.716 1.00 82.62 263 GLY A O 1
ATOM 2098 N N . ASP A 1 264 ? 20.841 13.501 -16.455 1.00 78.69 264 ASP A N 1
ATOM 2099 C CA . ASP A 1 264 ? 20.858 12.785 -15.177 1.00 78.69 264 ASP A CA 1
ATOM 2100 C C . ASP A 1 264 ? 19.474 12.358 -14.669 1.00 78.69 264 ASP A C 1
ATOM 2102 O O . ASP A 1 264 ? 19.400 11.520 -13.772 1.00 78.69 264 ASP A O 1
ATOM 2106 N N . MET A 1 265 ? 18.372 12.859 -15.245 1.00 78.81 265 MET A N 1
ATOM 2107 C CA . MET A 1 265 ? 17.016 12.481 -14.812 1.00 78.81 265 MET A CA 1
ATOM 2108 C C . MET A 1 265 ? 16.743 10.989 -14.988 1.00 78.81 265 MET A C 1
ATOM 2110 O O . MET A 1 265 ? 15.951 10.408 -14.247 1.00 78.81 265 MET A O 1
ATOM 2114 N N . TRP A 1 266 ? 17.437 10.363 -15.939 1.00 83.50 266 TRP A N 1
ATOM 2115 C CA . TRP A 1 266 ? 17.389 8.931 -16.165 1.00 83.50 266 TRP A CA 1
ATOM 2116 C C . TRP A 1 266 ? 17.711 8.152 -14.884 1.00 83.50 266 TRP A C 1
ATOM 2118 O O . TRP A 1 266 ? 16.957 7.239 -14.561 1.00 83.50 266 TRP A O 1
ATOM 2128 N N . LYS A 1 267 ? 18.697 8.584 -14.082 1.00 82.50 267 LYS A N 1
ATOM 2129 C CA . LYS A 1 267 ? 19.114 7.946 -12.809 1.00 82.50 267 LYS A CA 1
ATOM 2130 C C . LYS A 1 267 ? 18.002 7.863 -11.765 1.00 82.50 267 LYS A C 1
ATOM 2132 O O . LYS A 1 267 ? 18.038 7.004 -10.891 1.00 82.50 267 LYS A O 1
ATOM 2137 N N . SER A 1 268 ? 17.008 8.735 -11.879 1.00 86.81 268 SER A N 1
ATOM 2138 C CA . SER A 1 268 ? 15.862 8.804 -10.981 1.00 86.81 268 SER A CA 1
ATOM 2139 C C . SER A 1 268 ? 14.620 8.119 -11.551 1.00 86.81 268 SER A C 1
ATOM 2141 O O . SER A 1 268 ? 13.502 8.419 -11.140 1.00 86.81 268 SER A O 1
ATOM 2143 N N . THR A 1 269 ? 14.768 7.216 -12.516 1.00 90.81 269 THR A N 1
ATOM 2144 C CA . THR A 1 269 ? 13.626 6.479 -13.068 1.00 90.81 269 THR A CA 1
ATOM 2145 C C . THR A 1 269 ? 13.532 5.066 -12.495 1.00 90.81 269 THR A C 1
ATOM 2147 O O . THR A 1 269 ? 14.469 4.534 -11.905 1.00 90.81 269 THR A O 1
ATOM 2150 N N . 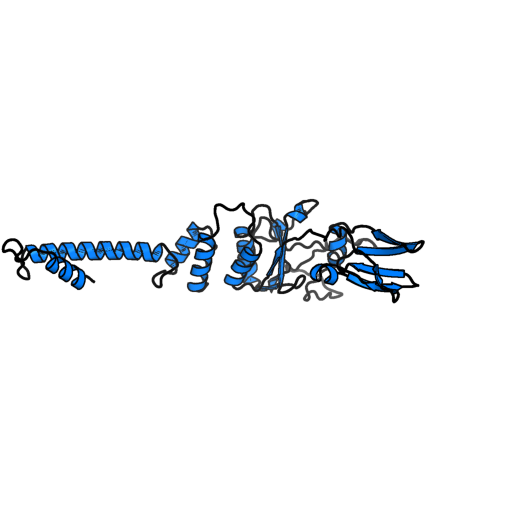PHE A 1 270 ? 12.367 4.456 -12.645 1.00 93.44 270 PHE A N 1
ATOM 2151 C CA . PHE A 1 270 ? 12.143 3.026 -12.466 1.00 93.44 270 PHE A CA 1
ATOM 2152 C C . PHE A 1 270 ? 11.134 2.576 -13.519 1.00 93.44 270 PHE A C 1
ATOM 2154 O O . PHE A 1 270 ? 10.435 3.405 -14.106 1.00 93.44 270 PHE A O 1
ATOM 2161 N N . TYR A 1 271 ? 11.044 1.276 -13.758 1.00 94.38 271 TYR A N 1
ATOM 2162 C CA . TYR A 1 271 ? 10.171 0.729 -14.787 1.00 94.38 271 TYR A CA 1
ATOM 2163 C C . TYR A 1 271 ? 9.054 -0.084 -14.151 1.00 94.38 271 TYR A C 1
ATOM 2165 O O . TYR A 1 271 ? 9.279 -0.798 -13.176 1.00 94.38 271 TYR A O 1
ATOM 2173 N N . ILE A 1 272 ? 7.850 0.017 -14.701 1.00 95.81 272 ILE A N 1
ATOM 2174 C CA . ILE A 1 272 ? 6.741 -0.880 -14.382 1.00 95.81 272 ILE A CA 1
ATOM 2175 C C . ILE A 1 272 ? 6.366 -1.612 -15.660 1.00 95.81 272 ILE A C 1
ATOM 2177 O O . ILE A 1 272 ? 6.100 -0.964 -16.671 1.00 95.81 272 ILE A O 1
ATOM 2181 N N . ALA A 1 273 ? 6.370 -2.938 -15.617 1.00 95.81 273 ALA A N 1
ATOM 2182 C CA . ALA A 1 273 ? 6.142 -3.788 -16.779 1.00 95.81 273 ALA A CA 1
ATOM 2183 C C . ALA A 1 273 ? 5.335 -5.040 -16.395 1.00 95.81 273 ALA A C 1
ATOM 2185 O O . ALA A 1 273 ? 4.827 -5.131 -15.271 1.00 95.81 273 ALA A O 1
ATOM 2186 N N . GLY A 1 274 ? 5.189 -5.971 -17.343 1.00 93.12 274 GLY A N 1
ATOM 2187 C CA . GLY A 1 274 ? 4.630 -7.307 -17.125 1.00 93.12 274 GLY A CA 1
ATOM 2188 C C . GLY A 1 274 ? 5.506 -8.186 -16.225 1.00 93.12 274 GLY A C 1
ATOM 2189 O O . GLY A 1 274 ? 6.207 -7.692 -15.342 1.00 93.12 274 GLY A O 1
ATOM 2190 N N . ASP A 1 275 ? 5.462 -9.504 -16.422 1.00 92.31 275 ASP A N 1
ATOM 2191 C CA . ASP A 1 275 ? 6.263 -10.433 -15.615 1.00 92.31 275 ASP A CA 1
ATOM 2192 C C . ASP A 1 275 ? 7.756 -10.396 -15.967 1.00 92.31 275 ASP A C 1
ATOM 2194 O O . ASP A 1 275 ? 8.603 -10.619 -15.091 1.00 92.31 275 ASP A O 1
ATOM 2198 N N . HIS A 1 276 ? 8.083 -10.038 -17.210 1.00 88.69 276 HIS A N 1
ATOM 2199 C CA . HIS A 1 276 ? 9.448 -9.807 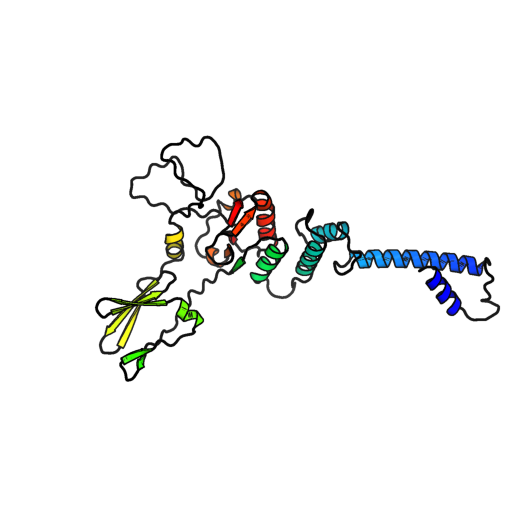-17.668 1.00 88.69 276 HIS A CA 1
ATOM 2200 C C . HIS A 1 276 ? 9.563 -8.456 -18.379 1.00 88.69 276 HIS A C 1
ATOM 2202 O O . HIS A 1 276 ? 8.650 -8.016 -19.066 1.00 88.69 276 HIS A O 1
ATOM 2208 N N . MET A 1 277 ? 10.696 -7.769 -18.248 1.00 83.69 277 MET A N 1
ATOM 2209 C CA . MET A 1 277 ? 10.965 -6.577 -19.055 1.00 83.69 277 MET A CA 1
ATOM 2210 C C . MET A 1 277 ? 11.497 -7.026 -20.429 1.00 83.69 277 MET A C 1
ATOM 2212 O O . MET A 1 277 ? 12.382 -7.882 -20.449 1.00 83.69 277 MET A O 1
ATOM 2216 N N . PRO A 1 278 ? 11.011 -6.488 -21.571 1.00 84.38 278 PRO A N 1
ATOM 2217 C CA . PRO A 1 278 ? 10.136 -5.319 -21.747 1.00 84.38 278 PRO A CA 1
ATOM 2218 C C . PRO A 1 278 ? 8.646 -5.638 -22.016 1.00 84.38 278 PRO A C 1
ATOM 2220 O O . PRO A 1 278 ? 7.984 -4.894 -22.739 1.00 84.38 278 PRO A O 1
ATOM 2223 N N . GLU A 1 279 ? 8.099 -6.735 -21.490 1.00 85.50 279 GLU A N 1
ATOM 2224 C CA . GLU A 1 279 ? 6.694 -7.104 -21.708 1.00 85.50 279 GLU A CA 1
ATOM 2225 C C . GLU A 1 279 ? 5.730 -6.046 -21.157 1.00 85.50 279 GLU A C 1
ATOM 2227 O O . GLU A 1 279 ? 5.944 -5.463 -20.092 1.00 85.50 279 GLU A O 1
ATOM 2232 N N . PHE A 1 280 ? 4.625 -5.818 -21.869 1.00 92.06 280 PHE A N 1
ATOM 2233 C CA . PHE A 1 280 ? 3.601 -4.877 -21.429 1.00 92.06 280 PHE A CA 1
ATOM 2234 C C . PHE A 1 280 ? 2.634 -5.547 -20.454 1.00 92.06 280 PHE A C 1
ATOM 2236 O O . PHE A 1 280 ? 2.018 -6.559 -20.786 1.00 92.06 280 PHE A O 1
ATOM 2243 N N . ALA A 1 281 ? 2.427 -4.943 -19.286 1.00 95.12 281 ALA A N 1
ATOM 2244 C CA . ALA A 1 281 ? 1.333 -5.340 -18.409 1.00 95.12 281 ALA A CA 1
ATOM 2245 C C . ALA A 1 281 ? -0.013 -4.868 -18.973 1.00 95.12 281 ALA A C 1
ATOM 2247 O O . ALA A 1 281 ? -0.108 -3.784 -19.550 1.00 95.12 281 ALA A O 1
ATOM 2248 N N . ILE A 1 282 ? -1.063 -5.661 -18.776 1.00 95.50 282 ILE A N 1
ATOM 2249 C CA . ILE A 1 282 ? -2.426 -5.311 -19.189 1.00 95.50 282 ILE A CA 1
ATOM 2250 C C . ILE A 1 282 ? -3.155 -4.723 -17.983 1.00 95.50 282 ILE A C 1
ATOM 2252 O O . ILE A 1 282 ? -3.310 -5.389 -16.959 1.00 95.50 282 ILE A O 1
ATOM 2256 N N . ILE A 1 283 ? -3.604 -3.476 -18.105 1.00 94.81 283 ILE A N 1
ATOM 2257 C CA . ILE A 1 283 ? -4.372 -2.782 -17.070 1.00 94.81 283 ILE A CA 1
ATOM 2258 C C . ILE A 1 283 ? -5.728 -2.397 -17.661 1.00 94.81 283 ILE A C 1
ATOM 2260 O O . ILE A 1 283 ? -5.750 -1.779 -18.723 1.00 94.81 283 ILE A O 1
ATOM 2264 N N . PRO A 1 284 ? -6.856 -2.709 -16.997 1.00 94.81 284 PRO A N 1
ATOM 2265 C CA . PRO A 1 284 ? -8.163 -2.280 -17.473 1.00 94.81 284 PRO A CA 1
ATOM 2266 C C . PRO A 1 284 ? -8.210 -0.762 -17.688 1.00 94.81 284 PRO A C 1
ATOM 2268 O O . PRO A 1 284 ? -7.832 -0.018 -16.780 1.00 94.81 284 PRO A O 1
ATOM 2271 N N . GLN A 1 285 ? -8.703 -0.282 -18.831 1.00 93.56 285 GLN A N 1
ATOM 2272 C CA . GLN A 1 285 ? -8.727 1.148 -19.167 1.00 93.56 285 GLN A CA 1
ATOM 2273 C C . GLN A 1 285 ? -9.457 1.972 -18.094 1.00 93.56 285 GLN A C 1
ATOM 2275 O O . GLN A 1 285 ? -8.990 3.028 -17.673 1.00 93.56 285 GLN A O 1
ATOM 2280 N N . GLN A 1 286 ? -10.554 1.434 -17.559 1.00 93.50 286 GLN A N 1
ATOM 2281 C CA . GLN A 1 286 ? -11.318 2.025 -16.454 1.00 93.50 286 GLN A CA 1
ATOM 2282 C C . GLN A 1 286 ? -10.528 2.186 -15.139 1.00 93.50 286 GLN A C 1
ATOM 2284 O O . GLN A 1 286 ? -10.940 2.949 -14.270 1.00 93.50 286 GLN A O 1
ATOM 2289 N N . ARG A 1 287 ? -9.392 1.490 -14.988 1.00 93.88 287 ARG A N 1
ATOM 2290 C CA . ARG A 1 287 ? -8.500 1.555 -13.819 1.00 93.88 287 ARG A CA 1
ATOM 2291 C C . ARG A 1 287 ? -7.216 2.348 -14.079 1.00 93.88 287 ARG A C 1
ATOM 2293 O O . ARG A 1 287 ? -6.368 2.405 -13.194 1.00 93.88 287 ARG A O 1
ATOM 2300 N N . GLU A 1 288 ? -7.050 2.990 -15.242 1.00 94.62 288 GLU A N 1
ATOM 2301 C CA . GLU A 1 288 ? -5.852 3.797 -15.538 1.00 94.62 288 GLU A CA 1
ATOM 2302 C C . GLU A 1 288 ? -5.631 4.891 -14.480 1.00 94.62 288 GLU A C 1
ATOM 2304 O O . GLU A 1 288 ? -4.531 5.025 -13.940 1.00 94.62 288 GLU A O 1
ATOM 2309 N N . ALA A 1 289 ? -6.678 5.652 -14.146 1.00 93.12 289 ALA A N 1
ATOM 2310 C CA . ALA A 1 289 ? -6.585 6.737 -13.171 1.00 93.12 289 ALA A CA 1
ATOM 2311 C C . ALA A 1 289 ? -6.202 6.221 -11.775 1.00 93.12 289 ALA A C 1
ATOM 2313 O O . ALA A 1 289 ? -5.322 6.788 -11.128 1.00 93.12 289 ALA A O 1
ATOM 2314 N N . GLU A 1 290 ? -6.813 5.116 -11.342 1.00 91.69 290 GLU A N 1
ATOM 2315 C CA . GLU A 1 290 ? -6.502 4.435 -10.082 1.00 91.69 290 GLU A CA 1
ATOM 2316 C C . GLU A 1 290 ? -5.037 3.971 -10.054 1.00 91.69 290 GLU A C 1
ATOM 2318 O O . GLU A 1 290 ? -4.300 4.289 -9.119 1.00 91.69 290 GLU A O 1
ATOM 2323 N N . PHE A 1 291 ? -4.584 3.289 -11.110 1.00 95.69 291 PHE A N 1
ATOM 2324 C CA . PHE A 1 291 ? -3.218 2.786 -11.244 1.00 95.69 291 PHE A CA 1
ATOM 2325 C C . PHE A 1 291 ? -2.180 3.917 -11.190 1.00 95.69 291 PHE A C 1
ATOM 2327 O O . PHE A 1 291 ? -1.233 3.869 -10.402 1.00 95.69 291 PHE A O 1
ATOM 2334 N N . ARG A 1 292 ? -2.379 4.987 -11.971 1.00 94.88 292 ARG A N 1
ATOM 2335 C CA . ARG A 1 292 ? -1.479 6.153 -11.984 1.00 94.88 292 ARG A CA 1
ATOM 2336 C C . ARG A 1 292 ? -1.476 6.881 -10.642 1.00 94.88 292 ARG A C 1
ATOM 2338 O O . ARG A 1 292 ? -0.415 7.277 -10.158 1.00 94.88 292 ARG A O 1
ATOM 2345 N N . GLN A 1 293 ? -2.639 7.029 -10.012 1.00 91.94 293 GLN A N 1
ATOM 2346 C CA . GLN A 1 293 ? -2.749 7.645 -8.693 1.00 91.94 293 GLN A CA 1
ATOM 2347 C C . GLN A 1 293 ? -2.031 6.823 -7.616 1.00 91.94 293 GLN A C 1
ATOM 2349 O O . GLN A 1 293 ? -1.374 7.408 -6.753 1.00 91.94 293 GLN A O 1
ATOM 2354 N N . MET A 1 294 ? -2.112 5.491 -7.681 1.00 91.00 294 MET A N 1
ATOM 2355 C CA . MET A 1 294 ? -1.362 4.602 -6.795 1.00 91.00 294 MET A CA 1
ATOM 2356 C C . MET A 1 294 ? 0.140 4.825 -6.953 1.00 91.00 294 MET A C 1
ATOM 2358 O O . MET A 1 294 ? 0.826 5.066 -5.962 1.00 91.00 294 MET A O 1
ATOM 2362 N N . ILE A 1 295 ? 0.649 4.851 -8.186 1.00 93.94 295 ILE A N 1
ATOM 2363 C CA . ILE A 1 295 ? 2.074 5.102 -8.442 1.00 93.94 295 ILE A CA 1
ATOM 2364 C C . ILE A 1 295 ? 2.510 6.454 -7.866 1.00 93.94 295 ILE A C 1
ATOM 2366 O O . ILE A 1 295 ? 3.520 6.508 -7.173 1.00 93.94 295 ILE A O 1
ATOM 2370 N N . LEU A 1 296 ? 1.752 7.535 -8.084 1.00 88.69 296 LEU A N 1
ATOM 2371 C CA . LEU A 1 296 ? 2.097 8.870 -7.568 1.00 88.69 296 LEU A CA 1
ATOM 2372 C C . LEU A 1 296 ? 2.177 8.931 -6.041 1.00 88.69 296 LEU A C 1
ATOM 2374 O O . LEU A 1 296 ? 3.027 9.636 -5.503 1.00 88.69 296 LEU A O 1
ATOM 2378 N N . ARG A 1 297 ? 1.297 8.209 -5.342 1.00 83.94 297 ARG A N 1
ATOM 2379 C CA . ARG A 1 297 ? 1.282 8.169 -3.870 1.00 83.94 297 ARG A CA 1
ATOM 2380 C C . ARG A 1 297 ? 2.394 7.306 -3.294 1.00 83.94 297 ARG A C 1
ATOM 2382 O O . ARG A 1 297 ? 2.791 7.506 -2.145 1.00 83.94 297 ARG A O 1
ATOM 2389 N N . LEU A 1 298 ? 2.822 6.305 -4.056 1.00 87.12 298 LEU A N 1
ATOM 2390 C CA . LEU A 1 298 ? 3.744 5.287 -3.586 1.00 87.12 298 LEU A CA 1
ATOM 2391 C C . LEU A 1 298 ? 5.177 5.492 -4.033 1.00 87.12 298 LEU A C 1
ATOM 2393 O O . LEU A 1 298 ? 6.045 4.970 -3.353 1.00 87.12 298 LEU A O 1
ATOM 2397 N N . LYS A 1 299 ? 5.437 6.194 -5.136 1.00 88.19 299 LYS A N 1
ATOM 2398 C CA . LYS A 1 299 ? 6.798 6.446 -5.610 1.00 88.19 299 LYS A CA 1
ATOM 2399 C C . LYS A 1 299 ? 7.505 7.505 -4.749 1.00 88.19 299 LYS A C 1
ATOM 2401 O O . LYS A 1 299 ? 6.842 8.400 -4.214 1.00 88.19 299 LYS A O 1
ATOM 2406 N N . PRO A 1 300 ? 8.847 7.515 -4.710 1.00 84.25 300 PRO A N 1
ATOM 2407 C CA . PRO A 1 300 ? 9.583 8.632 -4.131 1.00 84.25 300 PRO A CA 1
ATOM 2408 C C . PRO A 1 300 ? 9.332 9.931 -4.912 1.00 84.25 300 PRO A C 1
ATOM 2410 O O . PRO A 1 300 ? 9.234 9.915 -6.144 1.00 84.25 300 PRO A O 1
ATOM 2413 N N . VAL A 1 301 ? 9.294 11.071 -4.212 1.00 75.06 301 VAL A N 1
ATOM 2414 C CA . VAL A 1 301 ? 8.970 12.394 -4.790 1.00 75.06 301 VAL A CA 1
ATOM 2415 C C . VAL A 1 301 ? 9.814 12.700 -6.031 1.00 75.06 301 VAL A C 1
ATOM 2417 O O . VAL A 1 301 ? 9.273 13.082 -7.064 1.00 75.06 301 VAL A O 1
ATOM 2420 N N . ASN A 1 302 ? 11.115 12.415 -5.971 1.00 81.88 302 ASN A N 1
ATOM 2421 C CA . ASN A 1 302 ? 12.076 12.753 -7.022 1.00 81.88 302 ASN A CA 1
ATOM 2422 C C . ASN A 1 302 ? 12.289 11.636 -8.051 1.00 81.88 302 ASN A C 1
ATOM 2424 O O . ASN A 1 302 ? 13.351 11.592 -8.664 1.00 81.88 302 ASN A O 1
ATOM 2428 N N . THR A 1 303 ? 11.332 10.717 -8.217 1.00 89.75 303 THR A N 1
ATOM 2429 C CA . THR A 1 303 ? 11.449 9.615 -9.186 1.00 89.75 303 THR A CA 1
ATOM 2430 C C . THR A 1 303 ? 10.375 9.638 -10.262 1.00 89.75 303 THR A C 1
ATOM 2432 O O . THR A 1 303 ? 9.282 10.170 -10.053 1.00 89.75 303 THR A O 1
ATOM 2435 N N . ILE A 1 304 ? 10.681 9.043 -11.414 1.00 92.19 304 ILE A N 1
ATOM 2436 C CA . ILE A 1 304 ? 9.787 8.947 -12.572 1.00 92.19 304 ILE A CA 1
ATOM 2437 C C . ILE A 1 304 ? 9.540 7.468 -12.885 1.00 92.19 304 ILE A C 1
ATOM 2439 O O . ILE A 1 304 ? 10.478 6.716 -13.139 1.00 92.19 304 ILE A O 1
ATOM 2443 N N . GLY A 1 305 ? 8.276 7.046 -12.886 1.00 94.62 305 GLY A N 1
ATOM 2444 C CA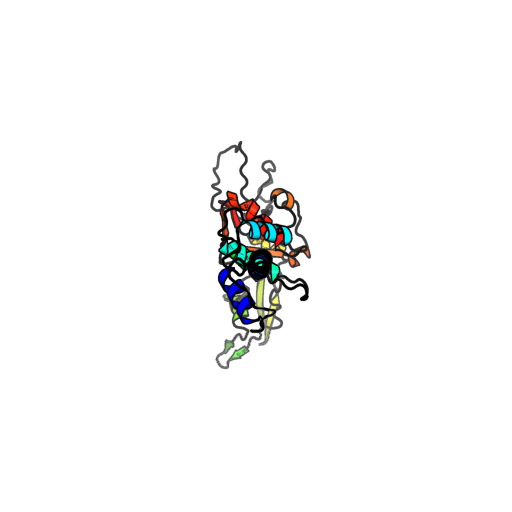 . GLY A 1 305 ? 7.904 5.687 -13.282 1.00 94.62 305 GLY A CA 1
ATOM 2445 C C . GLY A 1 305 ? 7.666 5.604 -14.785 1.00 94.62 305 GLY A C 1
ATOM 2446 O O . GLY A 1 305 ? 6.749 6.250 -15.283 1.00 94.62 305 GLY A O 1
ATOM 2447 N N . ILE A 1 306 ? 8.451 4.814 -15.510 1.00 94.31 306 ILE A N 1
ATOM 2448 C CA . ILE A 1 306 ? 8.261 4.527 -16.938 1.00 94.31 306 ILE A CA 1
ATOM 2449 C C . ILE A 1 306 ? 7.382 3.281 -17.065 1.00 94.31 306 ILE A C 1
ATOM 2451 O O . ILE A 1 306 ? 7.681 2.245 -16.475 1.00 94.31 306 ILE A O 1
ATOM 2455 N N . LEU A 1 307 ? 6.281 3.379 -17.810 1.00 95.06 307 LEU A N 1
ATOM 2456 C CA . LEU A 1 307 ? 5.218 2.377 -17.808 1.00 95.06 307 LEU A CA 1
ATOM 2457 C C . LEU A 1 307 ? 5.158 1.586 -19.118 1.00 95.06 307 LEU A C 1
ATOM 2459 O O . LEU A 1 307 ? 4.608 2.057 -20.115 1.00 95.06 307 LEU A O 1
ATOM 2463 N N . PHE A 1 308 ? 5.615 0.338 -19.085 1.00 94.00 308 PHE A N 1
ATOM 2464 C CA . PHE A 1 308 ? 5.331 -0.681 -20.096 1.00 94.00 308 PHE A CA 1
ATOM 2465 C C . PHE A 1 308 ? 3.971 -1.305 -19.790 1.00 94.00 308 PHE A C 1
ATOM 2467 O O . PHE A 1 308 ? 3.849 -2.424 -19.300 1.00 94.00 308 PHE A O 1
ATOM 2474 N N . VAL A 1 309 ? 2.926 -0.514 -20.013 1.00 93.94 309 VAL A N 1
ATOM 2475 C CA . VAL A 1 309 ? 1.541 -0.870 -19.704 1.00 93.94 309 VAL A CA 1
ATOM 2476 C C . VAL A 1 309 ? 0.665 -0.610 -20.920 1.00 93.94 309 VAL A C 1
ATOM 2478 O O . VAL A 1 309 ? 0.782 0.441 -21.555 1.00 93.94 309 VAL A O 1
ATOM 2481 N N . ASN A 1 310 ? -0.219 -1.556 -21.223 1.00 93.50 310 ASN A N 1
ATOM 2482 C CA . ASN A 1 310 ? -1.294 -1.409 -22.189 1.00 93.50 310 ASN A CA 1
ATOM 2483 C C . ASN A 1 310 ? -2.627 -1.257 -21.448 1.00 93.50 310 ASN A C 1
ATOM 2485 O O . ASN A 1 310 ? -3.000 -2.132 -20.664 1.00 93.50 310 ASN A O 1
ATOM 2489 N N . TYR A 1 311 ? -3.321 -0.146 -21.694 1.00 93.44 311 TYR A N 1
ATOM 2490 C CA . TYR A 1 311 ? -4.642 0.106 -21.129 1.00 93.44 311 TYR A CA 1
ATOM 2491 C C . TYR A 1 311 ? -5.701 -0.438 -22.092 1.00 93.44 311 TYR A C 1
ATOM 2493 O O . TYR A 1 311 ? -5.803 0.063 -23.213 1.00 93.44 311 TYR A O 1
ATOM 2501 N N . GLN A 1 312 ? -6.435 -1.474 -21.679 1.00 92.50 312 GLN A N 1
ATOM 2502 C CA . GLN A 1 312 ? -7.437 -2.173 -22.502 1.00 92.50 312 GLN A CA 1
ATOM 2503 C C . GLN A 1 312 ? -8.775 -2.309 -21.790 1.00 92.50 312 GLN A C 1
ATOM 2505 O O . GLN A 1 312 ? -8.775 -2.415 -20.548 1.00 92.50 312 GLN A O 1
#